Protein AF-A0A3A0CHB4-F1 (afdb_monomer_lite)

Structure (mmCIF, N/CA/C/O backbone):
data_AF-A0A3A0CHB4-F1
#
_entry.id   AF-A0A3A0CHB4-F1
#
loop_
_atom_site.group_PDB
_atom_site.id
_atom_site.type_symbol
_atom_site.label_atom_id
_atom_site.label_alt_id
_atom_site.label_comp_id
_atom_site.label_asym_id
_atom_site.label_entity_id
_atom_site.label_seq_id
_atom_site.pdbx_PDB_ins_code
_atom_site.Cartn_x
_atom_site.Cartn_y
_atom_site.Cartn_z
_atom_site.occupancy
_atom_site.B_iso_or_equiv
_atom_site.auth_seq_id
_atom_site.auth_comp_id
_atom_site.auth_asym_id
_atom_site.auth_atom_id
_atom_site.pdbx_PDB_model_num
ATOM 1 N N . MET A 1 1 ? -14.497 -3.180 13.429 1.00 47.00 1 MET A N 1
ATOM 2 C CA . MET A 1 1 ? -15.566 -2.873 12.447 1.00 47.00 1 MET A CA 1
ATOM 3 C C . MET A 1 1 ? -15.932 -4.173 11.747 1.00 47.00 1 MET A C 1
ATOM 5 O O . MET A 1 1 ? -15.038 -4.819 11.222 1.00 47.00 1 MET A O 1
ATOM 9 N N . ASN A 1 2 ? -17.194 -4.605 11.819 1.00 38.56 2 ASN A N 1
ATOM 10 C CA . ASN A 1 2 ? -17.609 -5.954 11.407 1.00 38.56 2 ASN A CA 1
ATOM 11 C C . ASN A 1 2 ? -17.903 -6.028 9.897 1.00 38.56 2 ASN A C 1
ATOM 13 O O . ASN A 1 2 ? -18.465 -5.092 9.322 1.00 38.56 2 ASN A O 1
ATOM 17 N N . ALA A 1 3 ? -17.552 -7.162 9.277 1.00 42.78 3 ALA A N 1
ATOM 18 C CA . ALA A 1 3 ? -17.600 -7.426 7.832 1.00 42.78 3 ALA A CA 1
ATOM 19 C C . ALA A 1 3 ? -18.993 -7.275 7.178 1.00 42.78 3 ALA A C 1
ATOM 21 O O . ALA A 1 3 ? -19.102 -7.157 5.958 1.00 42.78 3 ALA A O 1
ATOM 22 N N . GLU A 1 4 ? -20.068 -7.217 7.965 1.00 46.75 4 GLU A N 1
ATOM 23 C CA . GLU A 1 4 ? -21.430 -7.052 7.446 1.00 46.75 4 GLU A CA 1
ATOM 24 C C . GLU A 1 4 ? -21.731 -5.633 6.936 1.00 46.75 4 GLU A C 1
ATOM 26 O O . GLU A 1 4 ? -22.541 -5.468 6.023 1.00 46.75 4 GLU A O 1
ATOM 31 N N . SER A 1 5 ? -21.022 -4.608 7.422 1.00 48.19 5 SER A N 1
ATOM 32 C CA . SER A 1 5 ? -21.259 -3.215 7.002 1.00 48.19 5 SER A CA 1
ATOM 33 C C . SER A 1 5 ? -20.837 -2.941 5.545 1.00 48.19 5 SER A C 1
ATOM 35 O O . SER A 1 5 ? -21.371 -2.048 4.883 1.00 48.19 5 SER A O 1
ATOM 37 N N . PHE A 1 6 ? -19.935 -3.756 4.983 1.00 49.91 6 PHE A N 1
ATOM 38 C CA . PHE A 1 6 ? -19.422 -3.560 3.622 1.00 49.91 6 PHE A CA 1
ATOM 39 C C . PHE A 1 6 ? -20.393 -4.044 2.530 1.00 49.91 6 PHE A C 1
ATOM 41 O O . PHE A 1 6 ? -20.465 -3.457 1.448 1.00 49.91 6 PHE A O 1
ATOM 48 N N . ARG A 1 7 ? -21.213 -5.069 2.812 1.00 51.75 7 ARG A N 1
ATOM 49 C CA . ARG A 1 7 ? -22.185 -5.598 1.835 1.00 51.75 7 ARG A CA 1
ATOM 50 C C . ARG A 1 7 ? -23.388 -4.674 1.623 1.00 51.75 7 ARG A C 1
ATOM 52 O O . ARG A 1 7 ? -23.961 -4.679 0.534 1.00 51.75 7 ARG A O 1
ATOM 59 N N . ALA A 1 8 ? -23.733 -3.836 2.602 1.00 45.59 8 ALA A N 1
ATOM 60 C CA . ALA A 1 8 ? -24.877 -2.928 2.506 1.00 45.59 8 ALA A CA 1
ATOM 61 C C . ALA A 1 8 ? -24.662 -1.768 1.509 1.00 45.59 8 ALA A C 1
ATOM 63 O O . ALA A 1 8 ? -25.624 -1.300 0.902 1.00 45.59 8 ALA A O 1
ATOM 64 N N . ARG A 1 9 ? -23.417 -1.334 1.250 1.00 53.28 9 ARG A N 1
ATOM 65 C CA . ARG A 1 9 ? -23.146 -0.212 0.324 1.00 53.28 9 ARG A CA 1
ATOM 66 C C . ARG A 1 9 ? -23.097 -0.598 -1.159 1.00 53.28 9 ARG A C 1
ATOM 68 O O . ARG A 1 9 ? -23.379 0.256 -1.995 1.00 53.28 9 ARG A O 1
ATOM 75 N N . LYS A 1 10 ? -22.842 -1.866 -1.519 1.00 46.72 10 LYS A N 1
ATOM 76 C CA . LYS A 1 10 ? -22.804 -2.301 -2.938 1.00 46.72 10 LYS A CA 1
ATOM 77 C C . LYS A 1 10 ? -24.193 -2.312 -3.615 1.00 46.72 10 LYS A C 1
ATOM 79 O O . LYS A 1 10 ? -24.259 -2.269 -4.839 1.00 46.72 10 LYS A O 1
ATOM 84 N N . ARG A 1 11 ? -25.310 -2.312 -2.867 1.00 44.06 11 ARG A N 1
ATOM 85 C CA . ARG A 1 11 ? -26.671 -2.311 -3.456 1.00 44.06 11 ARG A CA 1
ATOM 86 C C . ARG A 1 11 ? -27.250 -0.923 -3.762 1.00 44.06 11 ARG A C 1
ATOM 88 O O . ARG A 1 11 ? -28.206 -0.846 -4.522 1.00 44.06 11 ARG A O 1
ATOM 95 N N . SER A 1 12 ? -26.656 0.166 -3.267 1.00 44.41 12 SER A N 1
ATOM 96 C CA . SER A 1 12 ? -27.208 1.521 -3.461 1.00 44.41 12 SER A CA 1
ATOM 97 C C . SER A 1 12 ? -26.700 2.252 -4.716 1.00 44.41 12 SER A C 1
ATOM 99 O O . SER A 1 12 ? -27.176 3.344 -5.008 1.00 44.41 12 SER A O 1
ATOM 101 N N . ALA A 1 13 ? -25.756 1.681 -5.474 1.00 44.28 13 ALA A N 1
ATOM 102 C CA . ALA A 1 13 ? -25.132 2.352 -6.625 1.00 44.28 13 ALA A CA 1
ATOM 103 C C . ALA A 1 13 ? -25.711 1.955 -8.001 1.00 44.28 13 ALA A C 1
ATOM 105 O O . ALA A 1 13 ? -25.236 2.442 -9.021 1.00 44.28 13 ALA A O 1
ATOM 106 N N . ARG A 1 14 ? -26.734 1.087 -8.064 1.00 45.91 14 ARG A N 1
ATOM 107 C CA . ARG A 1 14 ? -27.355 0.649 -9.337 1.00 45.91 14 ARG A CA 1
ATOM 108 C C . ARG A 1 14 ? -28.688 1.334 -9.680 1.00 45.91 14 ARG A C 1
ATOM 110 O O . ARG A 1 14 ? -29.326 0.930 -10.644 1.00 45.91 14 ARG A O 1
ATOM 117 N N . GLN A 1 15 ? -29.111 2.363 -8.937 1.00 47.12 15 GLN A N 1
ATOM 118 C CA . GLN A 1 15 ? -30.461 2.943 -9.079 1.00 47.12 15 GLN A CA 1
ATOM 119 C C . GLN A 1 15 ? -30.541 4.480 -9.147 1.00 47.12 15 GLN A C 1
ATOM 121 O O . GLN A 1 15 ? -31.586 5.058 -8.873 1.00 47.12 15 GLN A O 1
ATOM 126 N N . ALA A 1 16 ? -29.478 5.150 -9.591 1.00 42.81 16 ALA A N 1
ATOM 127 C CA . ALA A 1 16 ? -29.553 6.526 -10.085 1.00 42.81 16 ALA A CA 1
ATOM 128 C C . ALA A 1 16 ? -28.826 6.548 -11.438 1.00 42.81 16 ALA A C 1
ATOM 130 O O . ALA A 1 16 ? -27.641 6.253 -11.503 1.00 42.81 16 ALA A O 1
ATOM 131 N N . GLY A 1 17 ? -29.472 6.733 -12.583 1.00 39.16 17 GLY A N 1
ATOM 132 C CA . GLY A 1 17 ? -30.539 7.690 -12.837 1.00 39.16 17 GLY A CA 1
ATOM 133 C C . GLY A 1 17 ? -29.939 8.786 -13.709 1.00 39.16 17 GLY A C 1
ATOM 134 O O . GLY A 1 17 ? -29.306 9.700 -13.195 1.00 39.16 17 GLY A O 1
ATOM 135 N N . PHE A 1 18 ? -30.077 8.599 -15.024 1.00 49.84 18 PHE A N 1
ATOM 136 C CA . PHE A 1 18 ? -30.020 9.597 -16.095 1.00 49.84 18 PHE A CA 1
ATOM 137 C C . PHE A 1 18 ? -29.756 11.045 -15.638 1.00 49.84 18 PHE A C 1
ATOM 139 O O . PHE A 1 18 ? -30.673 11.720 -15.173 1.00 49.84 18 PHE A O 1
ATOM 146 N N . TYR A 1 19 ? -28.546 11.559 -15.881 1.00 41.22 19 TYR A N 1
ATOM 147 C CA . TYR A 1 19 ? -28.312 13.002 -15.934 1.00 41.22 19 TYR A CA 1
ATOM 148 C C . TYR A 1 19 ? -28.043 13.452 -17.369 1.00 41.22 19 TYR A C 1
ATOM 150 O O . TYR A 1 19 ? -27.153 12.979 -18.072 1.00 41.22 19 TYR A O 1
ATOM 158 N N . ARG A 1 20 ? -28.921 14.364 -17.774 1.00 41.28 20 ARG A N 1
ATOM 159 C CA . ARG A 1 20 ? -29.070 15.044 -19.053 1.00 41.28 20 ARG A CA 1
ATOM 160 C C . ARG A 1 20 ? -27.826 15.896 -19.330 1.00 41.28 20 ARG A C 1
ATOM 162 O O . ARG A 1 20 ? -27.482 16.758 -18.527 1.00 41.28 20 ARG A O 1
ATOM 169 N N . ALA A 1 21 ? -27.179 15.676 -20.472 1.00 40.34 21 ALA A N 1
ATOM 170 C CA . ALA A 1 21 ? -26.109 16.534 -20.965 1.00 40.34 21 ALA A CA 1
ATOM 171 C C . ALA A 1 21 ? -26.672 17.924 -21.310 1.00 40.34 21 ALA A C 1
ATOM 173 O O . ALA A 1 21 ? -27.478 18.058 -22.230 1.00 40.34 21 ALA A O 1
ATOM 174 N N . GLN A 1 22 ? -26.255 18.958 -20.576 1.00 46.03 22 GLN A N 1
ATOM 175 C CA . GLN A 1 22 ? -26.358 20.342 -21.032 1.00 46.03 22 GLN A CA 1
ATOM 176 C C . GLN A 1 22 ? -25.021 20.750 -21.645 1.00 46.03 22 GLN A C 1
ATOM 178 O O . GLN A 1 22 ? -23.988 20.798 -20.980 1.00 46.03 22 GLN A O 1
ATOM 183 N N . ILE A 1 23 ? -25.068 21.011 -22.947 1.00 41.19 23 ILE A N 1
ATOM 184 C CA . ILE A 1 23 ? -23.983 21.573 -23.740 1.00 41.19 23 ILE A CA 1
ATOM 185 C C . ILE A 1 23 ? -23.866 23.051 -23.355 1.00 41.19 23 ILE A C 1
ATOM 187 O O . ILE A 1 23 ? -24.741 23.848 -23.683 1.00 41.19 23 ILE A O 1
ATOM 191 N N . VAL A 1 24 ? -22.790 23.415 -22.656 1.00 49.97 24 VAL A N 1
ATOM 192 C CA . VAL A 1 24 ? -22.384 24.812 -22.465 1.00 49.97 24 VAL A CA 1
ATOM 193 C C . VAL A 1 24 ? -21.255 25.098 -23.449 1.00 49.97 24 VAL A C 1
ATOM 195 O O . VAL A 1 24 ? -20.111 24.694 -23.255 1.00 49.97 24 VAL A O 1
ATOM 198 N N . THR A 1 25 ? -21.590 25.788 -24.535 1.00 50.53 25 THR A N 1
ATOM 199 C CA . THR A 1 25 ? -20.627 26.380 -25.466 1.00 50.53 25 THR A CA 1
ATOM 200 C C . THR A 1 25 ? -20.012 27.625 -24.826 1.00 50.53 25 THR A C 1
ATOM 202 O O . THR A 1 25 ? -20.623 28.692 -24.820 1.00 50.53 25 THR A O 1
ATOM 205 N N . GLY A 1 26 ? -18.807 27.485 -24.268 1.00 43.59 26 GLY A N 1
ATOM 206 C CA . GLY A 1 26 ? -17.994 28.585 -23.746 1.00 43.59 26 GLY A CA 1
ATOM 207 C C . GLY A 1 26 ? -16.767 28.838 -24.624 1.00 43.59 26 GLY A C 1
ATOM 208 O O . GLY A 1 26 ? -15.913 27.973 -24.781 1.00 43.59 26 GLY A O 1
ATOM 209 N N . THR A 1 27 ? -16.701 30.031 -25.207 1.00 49.16 27 THR A N 1
ATOM 210 C CA . THR A 1 27 ? -15.653 30.556 -26.100 1.00 49.16 27 THR A CA 1
ATOM 211 C C . THR A 1 27 ? -14.236 30.600 -25.495 1.00 49.16 27 THR A C 1
ATOM 213 O O . THR A 1 27 ? -14.093 30.833 -24.294 1.00 49.16 27 THR A O 1
ATOM 216 N N . PRO A 1 28 ? -13.170 30.499 -26.319 1.00 46.06 28 PRO A N 1
ATOM 217 C CA . PRO A 1 28 ? -11.784 30.474 -25.854 1.00 46.06 28 PRO A CA 1
ATOM 218 C C . PRO A 1 28 ? -11.243 31.882 -25.557 1.00 46.06 28 PRO A C 1
ATOM 220 O O . PRO A 1 28 ? -11.181 32.739 -26.441 1.00 46.06 28 PRO A O 1
ATOM 223 N N . ARG A 1 29 ? -10.766 32.118 -24.328 1.00 46.84 29 ARG A N 1
ATOM 224 C CA . ARG A 1 29 ? -9.927 33.284 -24.007 1.00 46.84 29 ARG A CA 1
ATOM 225 C C . ARG A 1 29 ? -8.449 32.932 -24.162 1.00 46.84 29 ARG A C 1
ATOM 227 O O . ARG A 1 29 ? -7.902 32.118 -23.427 1.00 46.84 29 ARG A O 1
ATOM 234 N N . ARG A 1 30 ? -7.815 33.597 -25.131 1.00 48.34 30 ARG A N 1
ATOM 235 C CA . ARG A 1 30 ? -6.363 33.661 -25.333 1.00 48.34 30 ARG A CA 1
ATOM 236 C C . ARG A 1 30 ? -5.707 34.359 -24.136 1.00 48.34 30 ARG A C 1
ATOM 238 O O . ARG A 1 30 ? -5.993 35.526 -23.882 1.00 48.34 30 ARG A O 1
ATOM 245 N N . GLY A 1 31 ? -4.801 33.665 -23.455 1.00 41.66 31 GLY A N 1
ATOM 246 C CA . GLY A 1 31 ? -3.877 34.215 -22.462 1.00 41.66 31 GLY A CA 1
ATOM 247 C C . GLY A 1 31 ? -2.452 33.781 -22.806 1.00 41.66 31 GLY A C 1
ATOM 248 O O . GLY A 1 31 ? -2.209 32.609 -23.066 1.00 41.66 31 GLY A O 1
ATOM 249 N N . ARG A 1 32 ? -1.551 34.758 -22.907 1.00 39.62 32 ARG A N 1
ATOM 250 C CA . ARG A 1 32 ? -0.178 34.662 -23.426 1.00 39.62 32 ARG A CA 1
ATOM 251 C C . ARG A 1 32 ? 0.775 33.806 -22.565 1.00 39.62 32 ARG A C 1
ATOM 253 O O . ARG A 1 32 ? 0.537 33.650 -21.371 1.00 39.62 32 ARG A O 1
ATOM 260 N N . PRO A 1 33 ? 1.881 33.319 -23.164 1.00 41.12 33 PRO A N 1
ATOM 261 C CA . PRO A 1 33 ? 2.852 32.434 -22.526 1.00 41.12 33 PRO A CA 1
ATOM 262 C C . PRO A 1 33 ? 3.753 33.185 -21.535 1.00 41.12 33 PRO A C 1
ATOM 264 O O . PRO A 1 33 ? 4.395 34.176 -21.885 1.00 41.12 33 PRO A O 1
ATOM 267 N N . GLY A 1 34 ? 3.824 32.684 -20.301 1.00 39.09 34 GLY A N 1
ATOM 268 C CA . GLY A 1 34 ? 4.849 33.055 -19.327 1.00 39.09 34 GLY A CA 1
ATOM 269 C C . GLY A 1 34 ? 6.125 32.259 -19.593 1.00 39.09 34 GLY A C 1
ATOM 270 O O . GLY A 1 34 ? 6.111 31.032 -19.555 1.00 39.09 34 GLY A O 1
ATOM 271 N N . GLY A 1 35 ? 7.210 32.962 -19.914 1.00 35.19 35 GLY A N 1
ATOM 272 C CA . GLY A 1 35 ? 8.493 32.379 -20.286 1.00 35.19 35 GLY A CA 1
ATOM 273 C C . GLY A 1 35 ? 9.192 31.636 -19.146 1.00 35.19 35 GLY A C 1
ATOM 274 O O . GLY A 1 35 ? 9.411 32.185 -18.066 1.00 35.19 35 GLY A O 1
ATOM 275 N N . CYS A 1 36 ? 9.628 30.410 -19.433 1.00 33.72 36 CYS A N 1
ATOM 276 C CA . CYS A 1 36 ? 10.676 29.740 -18.676 1.00 33.72 36 CYS A CA 1
ATOM 277 C C . CYS A 1 36 ? 12.020 30.394 -19.010 1.00 33.72 36 CYS A C 1
ATOM 279 O O . CYS A 1 36 ? 12.530 30.277 -20.124 1.00 33.72 36 CYS A O 1
ATOM 281 N N . LYS A 1 37 ? 12.586 31.098 -18.028 1.00 38.53 37 LYS A N 1
ATOM 282 C CA . LYS A 1 37 ? 13.976 31.547 -18.045 1.00 38.53 37 LYS A CA 1
ATOM 283 C C . LYS A 1 37 ? 14.910 30.342 -17.918 1.00 38.53 37 LYS A C 1
ATOM 285 O O . LYS A 1 37 ? 14.757 29.523 -17.015 1.00 38.53 37 LYS A O 1
ATOM 290 N N . SER A 1 38 ? 15.889 30.289 -18.812 1.00 40.06 38 SER A N 1
ATOM 291 C CA . SER A 1 38 ? 17.053 29.406 -18.782 1.00 40.06 38 SER A CA 1
ATOM 292 C C . SER A 1 38 ? 17.892 29.600 -17.512 1.00 40.06 38 SER A C 1
ATOM 294 O O . SER A 1 38 ? 18.121 30.747 -17.120 1.00 40.06 38 SER A O 1
ATOM 296 N N . PRO A 1 39 ? 18.472 28.535 -16.935 1.00 46.88 39 PRO A N 1
ATOM 297 C CA . PRO A 1 39 ? 19.648 28.657 -16.091 1.00 46.88 39 PRO A CA 1
ATOM 298 C C . PRO A 1 39 ? 20.917 28.614 -16.948 1.00 46.88 39 PRO A C 1
ATOM 300 O O . PRO A 1 39 ? 21.175 27.682 -17.709 1.00 46.88 39 PRO A O 1
ATOM 303 N N . SER A 1 40 ? 21.715 29.662 -16.804 1.00 44.25 40 SER A N 1
ATOM 304 C CA . SER A 1 40 ? 23.072 29.796 -17.308 1.00 44.25 40 SER A CA 1
ATOM 305 C C . SER A 1 40 ? 24.025 28.784 -16.664 1.00 44.25 40 SER A C 1
ATOM 307 O O . SER A 1 40 ? 24.189 28.763 -15.448 1.00 44.25 40 SER A O 1
ATOM 309 N N . ARG A 1 41 ? 24.695 28.008 -17.521 1.00 38.22 41 ARG A N 1
ATOM 310 C CA . ARG A 1 41 ? 26.157 27.834 -17.582 1.00 38.22 41 ARG A CA 1
ATOM 311 C C . ARG A 1 41 ? 26.901 27.949 -16.238 1.00 38.22 41 ARG A C 1
ATOM 313 O O . ARG A 1 41 ? 27.239 29.048 -15.810 1.00 38.22 41 ARG A O 1
ATOM 320 N N . TRP A 1 42 ? 27.271 26.805 -15.667 1.00 42.78 42 TRP A N 1
ATOM 321 C CA . TRP A 1 42 ? 28.393 26.704 -14.732 1.00 42.78 42 TRP A CA 1
ATOM 322 C C . TRP A 1 42 ? 29.447 25.762 -15.313 1.00 42.78 42 TRP A C 1
ATOM 324 O O . TRP A 1 42 ? 29.198 24.588 -15.572 1.00 42.78 42 TRP A O 1
ATOM 334 N N . SER A 1 43 ? 30.615 26.336 -15.571 1.00 47.84 43 SER A N 1
ATOM 335 C CA . SER A 1 43 ? 31.841 25.690 -16.024 1.00 47.84 43 SER A CA 1
ATOM 336 C C . SER A 1 43 ? 32.905 25.905 -14.952 1.00 47.84 43 SER A C 1
ATOM 338 O O . SER A 1 43 ? 33.165 27.050 -14.592 1.00 47.84 43 SER A O 1
ATOM 340 N N . GLY A 1 44 ? 33.534 24.828 -14.489 1.00 40.84 44 GLY A N 1
ATOM 341 C CA . GLY A 1 44 ? 34.709 24.853 -13.610 1.00 40.84 44 GLY A CA 1
ATOM 342 C C . GLY A 1 44 ? 34.957 23.447 -13.063 1.00 40.84 44 GLY A C 1
ATOM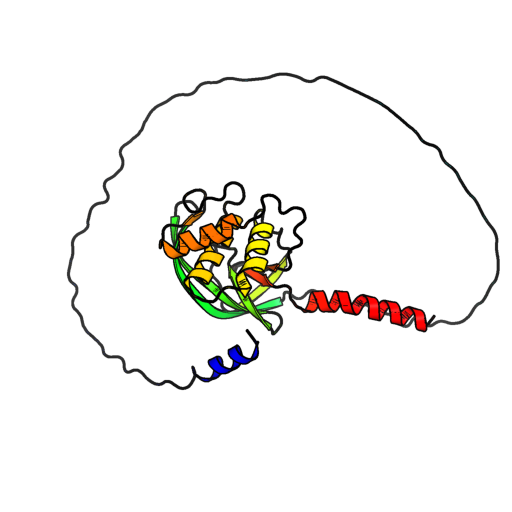 343 O O . GLY A 1 44 ? 34.226 22.995 -12.194 1.00 40.84 44 GLY A O 1
ATOM 344 N N . GLN A 1 45 ? 35.733 22.602 -13.749 1.00 43.50 45 GLN A N 1
ATOM 345 C CA . GLN A 1 45 ? 37.188 22.433 -13.576 1.00 43.50 45 GLN A CA 1
ATOM 346 C C . GLN A 1 45 ? 37.615 22.207 -12.119 1.00 43.50 45 GLN A C 1
ATOM 348 O O . GLN A 1 45 ? 37.558 23.118 -11.302 1.00 43.50 45 GLN A O 1
ATOM 353 N N . GLY A 1 46 ? 38.126 21.002 -11.836 1.00 37.41 46 GLY A N 1
ATOM 354 C CA . GLY A 1 46 ? 38.845 20.712 -10.596 1.00 37.41 46 GLY A CA 1
ATOM 355 C C . GLY A 1 46 ? 38.919 19.229 -10.231 1.00 37.41 46 GLY A C 1
ATOM 356 O O . GLY A 1 46 ? 38.281 18.797 -9.282 1.00 37.41 46 GLY A O 1
ATOM 357 N N . SER A 1 47 ? 39.720 18.448 -10.959 1.00 45.22 47 SER A N 1
ATOM 358 C CA . SER A 1 47 ? 40.349 17.223 -10.430 1.00 45.22 47 SER A CA 1
ATOM 359 C C . SER A 1 47 ? 41.783 17.607 -10.025 1.00 45.22 47 SER A C 1
ATOM 361 O O . SER A 1 47 ? 42.364 18.422 -10.749 1.00 45.22 47 SER A O 1
ATOM 363 N N . PRO A 1 48 ? 42.387 17.082 -8.933 1.00 56.03 48 PRO A N 1
ATOM 364 C CA . PRO A 1 48 ? 42.972 15.737 -9.009 1.00 56.03 48 PRO A CA 1
ATOM 365 C C . PRO A 1 48 ? 43.072 14.924 -7.690 1.00 56.03 48 PRO A C 1
ATOM 367 O O . PRO A 1 48 ? 43.106 15.454 -6.586 1.00 56.03 48 PRO A O 1
ATOM 370 N N . ARG A 1 49 ? 43.228 13.602 -7.882 1.00 49.72 49 ARG A N 1
ATOM 371 C CA . ARG A 1 49 ? 43.994 12.592 -7.107 1.00 49.72 49 ARG A CA 1
ATOM 372 C C . ARG A 1 49 ? 44.142 12.755 -5.583 1.00 49.72 49 ARG A C 1
ATOM 374 O O . ARG A 1 49 ? 44.848 13.642 -5.121 1.00 49.72 49 ARG A O 1
ATOM 381 N N . LYS A 1 50 ? 43.837 11.663 -4.866 1.00 47.91 50 LYS A N 1
ATOM 382 C CA . LYS A 1 50 ? 44.826 10.985 -4.001 1.00 47.91 50 LYS A CA 1
ATOM 383 C C . LYS A 1 50 ? 44.516 9.491 -3.873 1.00 47.91 50 LYS A C 1
ATOM 385 O O . LYS A 1 50 ? 43.497 9.070 -3.347 1.00 47.91 50 LYS A O 1
ATOM 390 N N . THR A 1 51 ? 45.441 8.707 -4.408 1.00 54.62 51 THR A N 1
ATOM 391 C CA . THR A 1 51 ? 45.628 7.273 -4.207 1.00 54.62 51 THR A CA 1
ATOM 392 C C . THR A 1 51 ? 45.931 6.977 -2.740 1.00 54.62 51 THR A C 1
ATOM 394 O O . THR A 1 51 ? 46.913 7.511 -2.225 1.00 54.62 51 THR A O 1
ATOM 397 N N . HIS A 1 52 ? 45.190 6.066 -2.106 1.00 51.59 52 HIS A N 1
ATOM 398 C CA . HIS A 1 52 ? 45.678 5.377 -0.912 1.00 51.59 52 HIS A CA 1
ATOM 399 C C . HIS A 1 52 ? 45.683 3.868 -1.152 1.00 51.59 52 HIS A C 1
ATOM 401 O O . HIS A 1 52 ? 44.664 3.187 -1.145 1.00 51.59 52 HIS A O 1
ATOM 407 N N . ARG A 1 53 ? 46.889 3.374 -1.425 1.00 54.81 53 ARG A N 1
ATOM 408 C CA . ARG A 1 53 ? 47.273 1.968 -1.452 1.00 54.81 53 ARG A CA 1
ATOM 409 C C . ARG A 1 53 ? 47.841 1.665 -0.067 1.00 54.81 53 ARG A C 1
ATOM 411 O O . ARG A 1 53 ? 48.745 2.381 0.355 1.00 54.81 53 ARG A O 1
ATOM 418 N N . GLN A 1 54 ? 47.364 0.629 0.613 1.00 52.16 54 GLN A N 1
ATOM 419 C CA . GLN A 1 54 ? 48.147 -0.059 1.642 1.00 52.16 54 GLN A CA 1
ATOM 420 C C . GLN A 1 54 ? 47.790 -1.552 1.718 1.00 52.16 54 GLN A C 1
ATOM 422 O O . GLN A 1 54 ? 46.722 -1.944 1.246 1.00 52.16 54 GLN A O 1
ATOM 427 N N . PRO A 1 55 ? 48.730 -2.394 2.194 1.00 56.94 55 PRO A N 1
ATOM 428 C CA . PRO A 1 55 ? 48.791 -3.809 1.859 1.00 56.94 55 PRO A CA 1
ATOM 429 C C . PRO A 1 55 ? 48.416 -4.760 3.009 1.00 56.94 55 PRO A C 1
ATOM 431 O O . PRO A 1 55 ? 48.362 -4.393 4.177 1.00 56.94 55 PRO A O 1
ATOM 434 N N . ARG A 1 56 ? 48.227 -6.021 2.598 1.00 58.38 56 ARG A N 1
ATOM 435 C CA . ARG A 1 56 ? 48.171 -7.287 3.356 1.00 58.38 56 ARG A CA 1
ATOM 436 C C . ARG A 1 56 ? 49.003 -7.320 4.650 1.00 58.38 56 ARG 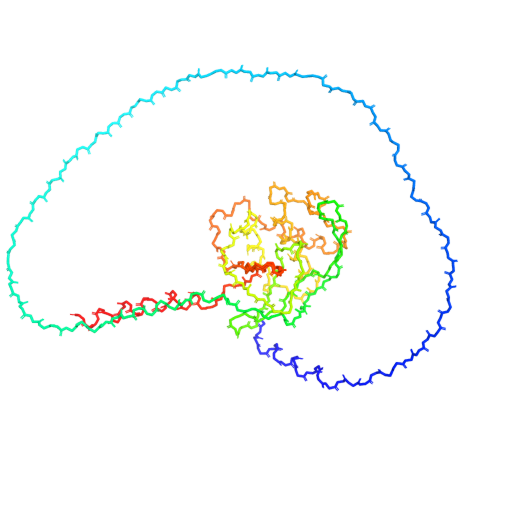A C 1
ATOM 438 O O . ARG A 1 56 ? 50.186 -6.994 4.581 1.00 58.38 56 ARG A O 1
ATOM 445 N N . ARG A 1 57 ? 48.480 -7.966 5.707 1.00 45.47 57 ARG A N 1
ATOM 446 C CA . ARG A 1 57 ? 49.144 -9.074 6.446 1.00 45.47 57 ARG A CA 1
ATOM 447 C C . ARG A 1 57 ? 48.332 -9.585 7.649 1.00 45.47 57 ARG A C 1
ATOM 449 O O . ARG A 1 57 ? 47.707 -8.793 8.337 1.00 45.47 57 ARG A O 1
ATOM 456 N N . GLY A 1 58 ? 48.498 -10.887 7.912 1.00 40.22 58 GLY A N 1
ATOM 457 C CA . GLY A 1 58 ? 48.282 -11.561 9.202 1.00 40.22 58 GLY A CA 1
ATOM 458 C C . GLY A 1 58 ? 46.861 -12.087 9.432 1.00 40.22 58 GLY A C 1
ATOM 459 O O . GLY A 1 58 ? 45.905 -11.471 8.993 1.00 40.22 58 GLY A O 1
ATOM 460 N N . GLU A 1 59 ? 46.604 -13.193 10.124 1.00 44.88 59 GLU A N 1
ATOM 461 C CA . GLU A 1 59 ? 47.419 -14.293 10.650 1.00 44.88 59 GLU A CA 1
ATOM 462 C C . GLU A 1 59 ? 46.455 -15.279 11.353 1.00 44.88 59 GLU A C 1
ATOM 464 O O . GLU A 1 59 ? 45.320 -14.914 11.656 1.00 44.88 59 GLU A O 1
ATOM 469 N N . SER A 1 60 ? 46.943 -16.483 11.684 1.00 55.81 60 SER A N 1
ATOM 470 C CA . SER A 1 60 ? 46.312 -17.563 12.485 1.00 55.81 60 SER A CA 1
ATOM 471 C C . SER A 1 60 ? 45.216 -18.373 11.759 1.00 55.81 60 SER A C 1
ATOM 473 O O . SER A 1 60 ? 44.156 -17.864 11.433 1.00 55.81 60 SER A O 1
ATOM 475 N N . ASN A 1 61 ? 45.399 -19.638 11.355 1.00 50.53 61 ASN A N 1
ATOM 476 C CA . ASN A 1 61 ? 46.052 -20.797 11.982 1.00 50.53 61 ASN A CA 1
ATOM 477 C C . ASN A 1 61 ? 45.585 -21.052 13.422 1.00 50.53 61 ASN A C 1
ATOM 479 O O . ASN A 1 61 ? 46.092 -20.439 14.356 1.00 50.53 61 ASN A O 1
ATOM 483 N N . GLY A 1 62 ? 44.697 -22.036 13.607 1.00 43.03 62 GLY A N 1
ATOM 484 C CA . GLY A 1 62 ? 44.535 -22.668 14.914 1.00 43.03 62 GLY A CA 1
ATOM 485 C C . GLY A 1 62 ? 43.231 -23.422 15.170 1.00 43.03 62 GLY A C 1
ATOM 486 O O . GLY A 1 62 ? 42.231 -22.813 15.518 1.00 43.03 62 GLY A O 1
ATOM 487 N N . ARG A 1 63 ? 43.367 -24.755 15.221 1.00 48.91 63 ARG A N 1
ATOM 488 C CA . ARG A 1 63 ? 42.859 -25.670 16.268 1.00 48.91 63 ARG A CA 1
ATOM 489 C C . ARG A 1 63 ? 41.579 -26.501 16.059 1.00 48.91 63 ARG A C 1
ATOM 491 O O . ARG A 1 63 ? 40.469 -25.995 16.114 1.00 48.91 63 ARG A O 1
ATOM 498 N N . LYS A 1 64 ? 41.861 -27.815 16.167 1.00 46.62 64 LYS A N 1
ATOM 499 C CA . LYS A 1 64 ? 41.152 -28.896 16.891 1.00 46.62 64 LYS A CA 1
ATOM 500 C C . LYS A 1 64 ? 39.943 -29.461 16.147 1.00 46.62 64 LYS A C 1
ATOM 502 O O . LYS A 1 64 ? 38.892 -28.850 16.108 1.00 46.62 64 LYS A O 1
ATOM 507 N N . GLU A 1 65 ? 40.061 -30.581 15.429 1.00 53.41 65 GLU A N 1
ATOM 508 C CA . GLU A 1 65 ? 40.388 -31.936 15.922 1.00 53.41 65 GLU A CA 1
ATOM 509 C C . GLU A 1 65 ? 39.647 -32.289 17.221 1.00 53.41 65 GLU A C 1
ATOM 511 O O . GLU A 1 65 ? 40.162 -32.072 18.314 1.00 53.41 65 GLU A O 1
ATOM 516 N N . GLU A 1 66 ? 38.464 -32.904 17.095 1.00 59.97 66 GLU A N 1
ATOM 517 C CA . GLU A 1 66 ? 37.914 -33.757 18.151 1.00 59.97 66 GLU A CA 1
ATOM 518 C C . GLU A 1 66 ? 37.144 -34.963 17.578 1.00 59.97 66 GLU A C 1
ATOM 520 O O . GLU A 1 66 ? 35.988 -34.913 17.176 1.00 59.97 66 GLU A O 1
ATOM 525 N N . ARG A 1 67 ? 37.914 -36.047 17.458 1.00 55.69 67 ARG A N 1
ATOM 526 C CA . ARG A 1 67 ? 37.641 -37.436 17.860 1.00 55.69 67 ARG A CA 1
ATOM 527 C C . ARG A 1 67 ? 36.237 -38.046 17.671 1.00 55.69 67 ARG A C 1
ATOM 529 O O . ARG A 1 67 ? 35.286 -37.820 18.404 1.00 55.69 67 ARG A O 1
ATOM 536 N N . LYS A 1 68 ? 36.268 -39.033 16.770 1.00 55.66 68 LYS A N 1
ATOM 537 C CA . LYS A 1 68 ? 35.491 -40.279 16.659 1.00 55.66 68 LYS A CA 1
ATOM 538 C C . LYS A 1 68 ? 35.059 -40.925 17.994 1.00 55.66 68 LYS A C 1
ATOM 540 O O . LYS A 1 68 ? 35.905 -41.196 18.840 1.00 55.66 68 LYS A O 1
ATOM 545 N N . ALA A 1 69 ? 33.809 -41.392 18.038 1.00 55.62 69 ALA A N 1
ATOM 546 C CA . ALA A 1 69 ? 33.376 -42.644 18.685 1.00 55.62 69 ALA A CA 1
ATOM 547 C C . ALA A 1 69 ? 32.025 -43.062 18.058 1.00 55.62 69 ALA A C 1
ATOM 549 O O . ALA A 1 69 ? 30.987 -42.496 18.365 1.00 55.62 69 ALA A O 1
ATOM 550 N N . SER A 1 70 ? 31.983 -43.852 16.981 1.00 62.25 70 SER A N 1
ATOM 551 C CA . SER A 1 70 ? 32.019 -45.325 16.971 1.00 62.25 70 SER A CA 1
ATOM 552 C C . SER A 1 70 ? 31.227 -45.985 18.104 1.00 62.25 70 SER A C 1
ATOM 554 O O . SER A 1 70 ? 31.788 -46.333 19.140 1.00 62.25 70 SER A O 1
ATOM 556 N N . ARG A 1 71 ? 29.942 -46.267 17.857 1.00 58.12 71 ARG A N 1
ATOM 557 C CA . ARG A 1 71 ? 29.216 -47.332 18.558 1.00 58.12 71 ARG A CA 1
ATOM 558 C C . ARG A 1 71 ? 28.460 -48.186 17.539 1.00 58.12 71 ARG A C 1
ATOM 560 O O . ARG A 1 71 ? 27.394 -47.820 17.058 1.00 58.12 71 ARG A O 1
ATOM 567 N N . LYS A 1 72 ? 29.084 -49.312 17.181 1.00 50.06 72 LYS A N 1
ATOM 568 C CA . LYS A 1 72 ? 28.450 -50.456 16.518 1.00 50.06 72 LYS A CA 1
ATOM 569 C C . LYS A 1 72 ? 27.575 -51.175 17.545 1.00 50.06 72 LYS A C 1
ATOM 571 O O . LYS A 1 72 ? 28.059 -51.509 18.622 1.00 50.06 72 LYS A O 1
ATOM 576 N N . GLY A 1 73 ? 26.327 -51.435 17.179 1.00 46.72 73 GLY A N 1
ATOM 577 C CA . GLY A 1 73 ? 25.434 -52.378 17.842 1.00 46.72 73 GLY A CA 1
ATOM 578 C C . GLY A 1 73 ? 24.631 -53.091 16.764 1.00 46.72 73 GLY A C 1
ATOM 579 O O . GLY A 1 73 ? 23.724 -52.509 16.178 1.00 46.72 73 GLY A O 1
ATOM 580 N N . THR A 1 74 ? 25.056 -54.304 16.434 1.00 59.47 74 THR A N 1
ATOM 581 C CA . THR A 1 74 ? 24.447 -55.217 15.465 1.00 59.47 74 THR A CA 1
ATOM 582 C C . THR A 1 74 ? 23.515 -56.220 16.152 1.00 59.47 74 THR A C 1
ATOM 584 O O . THR A 1 74 ? 23.640 -56.463 17.348 1.00 59.47 74 THR A O 1
ATOM 587 N N . HIS A 1 75 ? 22.690 -56.859 15.309 1.00 41.69 75 HIS A N 1
ATOM 588 C CA . HIS A 1 75 ? 21.914 -58.103 15.473 1.00 41.69 75 HIS A CA 1
ATOM 589 C C . HIS A 1 75 ? 20.445 -57.964 15.916 1.00 41.69 75 HIS A C 1
ATOM 591 O O . HIS A 1 75 ? 20.157 -57.509 17.013 1.00 41.69 75 HIS A O 1
ATOM 597 N N . MET A 1 76 ? 19.488 -58.157 14.980 1.00 48.72 76 MET A N 1
ATOM 598 C CA . MET A 1 76 ? 18.887 -59.436 14.482 1.00 48.72 76 MET A CA 1
ATOM 599 C C . MET A 1 76 ? 17.859 -59.979 15.488 1.00 48.72 76 MET A C 1
ATOM 601 O O . MET A 1 76 ? 18.160 -60.033 16.665 1.00 48.72 76 MET A O 1
ATOM 605 N N . HIS A 1 77 ? 16.646 -60.437 15.176 1.00 45.78 77 HIS A N 1
ATOM 606 C CA . HIS A 1 77 ? 15.919 -60.853 13.972 1.00 45.78 77 HIS A CA 1
ATOM 607 C C . HIS A 1 77 ? 14.422 -60.862 14.356 1.00 45.78 77 HIS A C 1
ATOM 609 O O . HIS A 1 77 ? 14.121 -61.269 15.476 1.00 45.78 77 HIS A O 1
ATOM 615 N N . ARG A 1 78 ? 13.485 -60.613 13.428 1.00 47.59 78 ARG A N 1
ATOM 616 C CA . ARG A 1 78 ? 12.400 -61.582 13.141 1.00 47.59 78 ARG A CA 1
ATOM 617 C C . ARG A 1 78 ? 11.516 -61.154 11.973 1.00 47.59 78 ARG A C 1
ATOM 619 O O . ARG A 1 78 ? 11.023 -60.037 11.895 1.00 47.59 78 ARG A O 1
ATOM 626 N N . ASN A 1 79 ? 11.341 -62.120 11.084 1.00 53.34 79 ASN A N 1
ATOM 627 C CA . ASN A 1 79 ? 10.505 -62.105 9.900 1.00 53.34 79 ASN A CA 1
ATOM 628 C C . ASN A 1 79 ? 9.025 -61.932 10.255 1.00 53.34 79 ASN A C 1
ATOM 630 O O . ASN A 1 79 ? 8.508 -62.724 11.038 1.00 53.34 79 ASN A O 1
ATOM 634 N N . THR A 1 80 ? 8.330 -61.031 9.558 1.00 53.53 80 THR A N 1
ATOM 635 C CA . THR A 1 80 ? 6.898 -61.215 9.285 1.00 53.53 80 THR A CA 1
ATOM 636 C C . THR A 1 80 ? 6.581 -60.687 7.890 1.00 53.53 80 THR A C 1
ATOM 638 O O . THR A 1 80 ? 6.678 -59.495 7.619 1.00 53.53 80 THR A O 1
ATOM 641 N N . ARG A 1 81 ? 6.262 -61.611 6.980 1.00 57.22 81 ARG A N 1
ATOM 642 C CA . ARG A 1 81 ? 5.678 -61.338 5.664 1.00 57.22 81 ARG A CA 1
ATOM 643 C C . ARG A 1 81 ? 4.184 -61.080 5.867 1.00 57.22 81 ARG A C 1
ATOM 645 O O . ARG A 1 81 ? 3.536 -62.044 6.239 1.00 57.22 81 ARG A O 1
ATOM 652 N N . VAL A 1 82 ? 3.631 -59.896 5.579 1.00 50.41 82 VAL A N 1
ATOM 653 C CA . VAL A 1 82 ? 2.200 -59.749 5.222 1.00 50.41 82 VAL A CA 1
ATOM 654 C C . VAL A 1 82 ? 1.968 -58.504 4.348 1.00 50.41 82 VAL A C 1
ATOM 656 O O . VAL A 1 82 ? 2.191 -57.379 4.771 1.00 50.41 82 VAL A O 1
ATOM 659 N N . ALA A 1 83 ? 1.500 -58.801 3.134 1.00 45.31 83 ALA A N 1
ATOM 660 C CA . ALA A 1 83 ? 0.582 -58.091 2.238 1.00 45.31 83 ALA A CA 1
ATOM 661 C C . ALA A 1 83 ? 0.800 -56.618 1.827 1.00 45.31 83 ALA A C 1
ATOM 663 O O . ALA A 1 83 ? 0.626 -55.671 2.587 1.00 45.31 83 ALA A O 1
ATOM 664 N N . LEU A 1 84 ? 1.013 -56.483 0.511 1.00 50.41 84 LEU A N 1
ATOM 665 C CA . LEU A 1 84 ? 0.580 -55.397 -0.368 1.00 50.41 84 LEU A CA 1
ATOM 666 C C . LEU A 1 84 ? -0.644 -54.603 0.143 1.00 50.41 84 LEU A C 1
ATOM 668 O O . LEU A 1 84 ? -1.763 -55.107 0.139 1.00 50.41 84 LEU A O 1
ATOM 672 N N . MET A 1 85 ? -0.447 -53.309 0.381 1.00 50.56 85 MET A N 1
ATOM 673 C CA . MET A 1 85 ? -1.395 -52.261 -0.012 1.00 50.56 85 MET A CA 1
ATOM 674 C C . MET A 1 85 ? -0.587 -51.034 -0.440 1.00 50.56 85 MET A C 1
ATOM 676 O O . MET A 1 85 ? -0.443 -50.050 0.279 1.00 50.56 85 MET A O 1
ATOM 680 N N . ALA A 1 86 ? -0.025 -51.112 -1.646 1.00 52.31 86 ALA A N 1
ATOM 681 C CA . ALA A 1 86 ? 0.430 -49.942 -2.383 1.00 52.31 86 ALA A CA 1
ATOM 682 C C . ALA A 1 86 ? -0.803 -49.205 -2.940 1.00 52.31 86 ALA A C 1
ATOM 684 O O . ALA A 1 86 ? -1.035 -49.194 -4.145 1.00 52.31 86 ALA A O 1
ATOM 685 N N . LEU A 1 87 ? -1.639 -48.632 -2.064 1.00 51.34 87 LEU A N 1
ATOM 686 C CA . LEU A 1 87 ? -2.611 -47.632 -2.497 1.00 51.34 87 LEU A CA 1
ATOM 687 C C . LEU A 1 87 ? -1.837 -46.326 -2.662 1.00 51.34 87 LEU A C 1
ATOM 689 O O . LEU A 1 87 ? -1.463 -45.673 -1.686 1.00 51.34 87 LEU A O 1
ATOM 693 N N . GLY A 1 88 ? -1.514 -46.018 -3.916 1.00 51.69 88 GLY A N 1
ATOM 694 C CA . GLY A 1 88 ? -0.761 -44.840 -4.299 1.00 51.69 88 GLY A CA 1
ATOM 695 C C . GLY A 1 88 ? -1.399 -43.575 -3.741 1.00 51.69 88 GLY A C 1
ATOM 696 O O . GLY A 1 88 ? -2.436 -43.127 -4.224 1.00 51.69 88 GLY A O 1
ATOM 697 N N . LEU A 1 89 ? -0.725 -42.948 -2.773 1.00 55.56 89 LEU A N 1
ATOM 698 C CA . LEU A 1 89 ? -0.812 -41.503 -2.619 1.00 55.56 89 LEU A CA 1
ATOM 699 C C . LEU A 1 89 ? -0.148 -40.902 -3.861 1.00 55.56 89 LEU A C 1
ATOM 701 O O . LEU A 1 89 ? 1.022 -40.523 -3.844 1.00 55.56 89 LEU A O 1
ATOM 705 N N . ALA A 1 90 ? -0.904 -40.832 -4.955 1.00 57.00 90 ALA A N 1
ATOM 706 C CA . ALA A 1 90 ? -0.687 -39.811 -5.956 1.00 57.00 90 ALA A CA 1
ATOM 707 C C . ALA A 1 90 ? -0.927 -38.485 -5.231 1.00 57.00 90 ALA A C 1
ATOM 709 O O . ALA A 1 90 ? -2.053 -38.005 -5.131 1.00 57.00 90 ALA A O 1
ATOM 710 N N . ALA A 1 91 ? 0.129 -37.951 -4.613 1.00 59.09 91 ALA A N 1
ATOM 711 C CA . ALA A 1 91 ? 0.163 -36.570 -4.186 1.00 59.09 91 ALA A CA 1
ATOM 712 C C . ALA A 1 91 ? -0.052 -35.763 -5.462 1.00 59.09 91 ALA A C 1
ATOM 714 O O . ALA A 1 91 ? 0.853 -35.631 -6.284 1.00 59.09 91 ALA A O 1
ATOM 715 N N . ILE A 1 92 ? -1.296 -35.342 -5.678 1.00 55.06 92 ILE A N 1
ATOM 716 C CA . ILE A 1 92 ? -1.677 -34.494 -6.793 1.00 55.06 92 ILE A CA 1
ATOM 717 C C . ILE A 1 92 ? -0.935 -33.189 -6.528 1.00 55.06 92 ILE A C 1
ATOM 719 O O . ILE A 1 92 ? -1.375 -32.364 -5.730 1.00 55.06 92 ILE A O 1
ATOM 723 N N . ALA A 1 93 ? 0.256 -33.054 -7.109 1.00 55.25 93 ALA A N 1
ATOM 724 C CA . ALA A 1 93 ? 0.962 -31.794 -7.182 1.00 55.25 93 ALA A CA 1
ATOM 725 C C . ALA A 1 93 ? 0.098 -30.905 -8.073 1.00 55.25 93 ALA A C 1
ATOM 727 O O . ALA A 1 93 ? 0.226 -30.916 -9.296 1.00 55.25 93 ALA A O 1
ATOM 728 N N . ALA A 1 94 ? -0.877 -30.231 -7.462 1.00 57.94 94 ALA A N 1
ATOM 729 C CA . ALA A 1 94 ? -1.658 -29.232 -8.155 1.00 57.94 94 ALA A CA 1
ATOM 730 C C . ALA A 1 94 ? -0.654 -28.201 -8.690 1.00 57.94 94 ALA A C 1
ATOM 732 O O . ALA A 1 94 ? 0.182 -27.725 -7.912 1.00 57.94 94 ALA A O 1
ATOM 733 N N . PRO A 1 95 ? -0.665 -27.899 -10.000 1.00 54.41 95 PRO A N 1
ATOM 734 C CA . PRO A 1 95 ? 0.175 -26.836 -10.519 1.00 54.41 95 PRO A CA 1
ATOM 735 C C . PRO A 1 95 ? -0.141 -25.570 -9.724 1.00 54.41 95 PRO A C 1
ATOM 737 O O . PRO A 1 95 ? -1.310 -25.265 -9.480 1.00 54.41 95 PRO A O 1
ATOM 740 N N . ALA A 1 96 ? 0.899 -24.859 -9.290 1.00 57.22 96 ALA A N 1
ATOM 741 C CA . ALA A 1 96 ? 0.752 -23.527 -8.725 1.00 57.22 96 ALA A CA 1
ATOM 742 C C . ALA A 1 96 ? 0.254 -22.612 -9.851 1.00 57.22 96 ALA A C 1
ATOM 744 O O . ALA A 1 96 ? 1.041 -22.056 -10.613 1.00 57.22 96 ALA A O 1
ATOM 745 N N . LEU A 1 97 ? -1.063 -22.562 -10.038 1.00 63.03 97 LEU A N 1
ATOM 746 C CA . LEU A 1 97 ? -1.687 -21.628 -10.959 1.00 63.03 97 LEU A CA 1
ATOM 747 C C . LEU A 1 97 ? -1.456 -20.226 -10.401 1.00 63.03 97 LEU A C 1
ATOM 749 O O . LEU A 1 97 ? -1.637 -20.015 -9.207 1.00 63.03 97 LEU A O 1
ATOM 753 N N . ALA A 1 98 ? -1.031 -19.292 -11.251 1.00 66.75 98 ALA A N 1
ATOM 754 C CA . ALA A 1 98 ? -0.972 -17.888 -10.874 1.00 66.75 98 ALA A CA 1
ATOM 755 C C . ALA A 1 98 ? -2.386 -17.428 -10.502 1.00 66.75 98 ALA A C 1
ATOM 757 O O . ALA A 1 98 ? -3.351 -17.721 -11.216 1.00 66.75 98 ALA A O 1
ATOM 758 N N . ASN A 1 99 ? -2.510 -16.745 -9.370 1.00 80.88 99 ASN A N 1
ATOM 759 C CA . ASN A 1 99 ? -3.817 -16.436 -8.817 1.00 80.88 99 ASN A CA 1
ATOM 760 C C . ASN A 1 99 ? -4.339 -15.161 -9.497 1.00 80.88 99 ASN A C 1
ATOM 762 O O . ASN A 1 99 ? -3.642 -14.139 -9.469 1.00 80.88 99 ASN A O 1
ATOM 766 N N . PRO A 1 100 ? -5.528 -15.196 -10.123 1.00 89.81 100 PRO A N 1
ATOM 767 C CA . PRO A 1 100 ? -6.104 -14.002 -10.711 1.00 89.81 100 PRO A CA 1
ATOM 768 C C . PRO A 1 100 ? -6.484 -13.017 -9.604 1.00 89.81 100 PRO A C 1
ATOM 770 O O . PRO A 1 100 ? -6.943 -13.400 -8.523 1.00 89.81 100 PRO A O 1
ATOM 773 N N . ILE A 1 101 ? -6.297 -11.739 -9.896 1.00 93.94 101 ILE A N 1
ATOM 774 C CA . ILE A 1 101 ? -6.745 -10.618 -9.078 1.00 93.94 101 ILE A CA 1
ATOM 775 C C . ILE A 1 101 ? -7.646 -9.726 -9.930 1.00 93.94 101 ILE A C 1
ATOM 777 O O . ILE A 1 101 ? -7.328 -9.452 -11.088 1.00 93.94 101 ILE A O 1
ATOM 781 N N . SER A 1 102 ? -8.751 -9.274 -9.339 1.00 95.38 102 SER A N 1
ATOM 782 C CA . SER A 1 102 ? -9.656 -8.277 -9.922 1.00 95.38 102 SER A CA 1
ATOM 783 C C . SER A 1 102 ? -9.584 -6.989 -9.113 1.00 95.38 102 SER A C 1
ATOM 785 O O . SER A 1 102 ? -9.639 -7.002 -7.882 1.00 95.38 102 SER A O 1
ATOM 787 N N . PHE A 1 103 ? -9.470 -5.854 -9.789 1.00 96.62 103 PHE A N 1
ATOM 788 C CA . PHE A 1 103 ? -9.524 -4.533 -9.185 1.00 96.62 103 PHE A CA 1
ATOM 789 C C . PHE A 1 103 ? -10.965 -4.029 -9.132 1.00 96.62 103 PHE A C 1
ATOM 791 O O . PHE A 1 103 ? -11.600 -3.749 -10.147 1.00 96.62 103 PHE A O 1
ATOM 798 N N . ASN A 1 104 ? -11.456 -3.838 -7.912 1.00 97.31 104 ASN A N 1
ATOM 799 C CA . ASN A 1 104 ? -12.835 -3.458 -7.621 1.00 97.31 104 ASN A CA 1
ATOM 800 C C . ASN A 1 104 ? -13.006 -1.945 -7.389 1.00 97.31 104 ASN A C 1
ATOM 802 O O . ASN A 1 104 ? -14.116 -1.484 -7.115 1.00 97.31 104 ASN A O 1
ATOM 806 N N . GLY A 1 105 ? -11.925 -1.165 -7.492 1.00 97.19 105 GLY A N 1
ATOM 807 C CA . GLY A 1 105 ? -11.931 0.291 -7.365 1.00 97.19 105 GLY A CA 1
ATOM 808 C C . GLY A 1 105 ? -11.067 0.814 -6.218 1.00 97.19 105 GLY A C 1
ATOM 809 O O . GLY A 1 105 ? -10.243 0.107 -5.646 1.00 97.19 105 GLY A O 1
ATOM 810 N N . VAL A 1 106 ? -11.247 2.089 -5.882 1.00 97.69 106 VAL A N 1
ATOM 811 C CA . VAL A 1 106 ? -10.512 2.761 -4.798 1.00 97.69 106 VAL A CA 1
ATOM 812 C C . VAL A 1 106 ? -11.408 2.957 -3.575 1.00 97.69 106 VAL A C 1
ATOM 814 O O . VAL A 1 106 ? -12.592 3.261 -3.715 1.00 97.69 106 VAL A O 1
ATOM 817 N N . GLY A 1 107 ? -10.841 2.762 -2.383 1.00 98.12 107 GLY A N 1
ATOM 818 C CA . GLY A 1 107 ? -11.495 2.996 -1.095 1.00 98.12 107 GLY A CA 1
ATOM 819 C C . GLY A 1 107 ? -11.304 4.438 -0.620 1.00 98.12 107 GLY A C 1
ATOM 820 O O . GLY A 1 107 ? -11.574 5.383 -1.356 1.00 98.12 107 GLY A O 1
ATOM 821 N N . LEU A 1 108 ? -10.832 4.617 0.616 1.00 98.44 108 LEU A N 1
ATOM 822 C CA . LEU A 1 108 ? -10.398 5.923 1.125 1.00 98.44 108 LEU A CA 1
ATOM 823 C C . LEU A 1 108 ? -9.120 6.376 0.402 1.00 98.44 108 LEU A C 1
ATOM 825 O O . LEU A 1 108 ? -8.157 5.610 0.343 1.00 98.44 108 LEU A O 1
ATOM 829 N N . TYR A 1 109 ? -9.095 7.600 -0.134 1.00 98.38 109 TYR A N 1
ATOM 830 C CA . TYR A 1 109 ? -7.935 8.140 -0.853 1.00 98.38 109 TYR A CA 1
ATOM 831 C C . TYR A 1 109 ? -7.887 9.672 -0.837 1.00 98.38 109 TYR A C 1
ATOM 833 O O . TYR A 1 109 ? -8.918 10.328 -0.696 1.00 98.38 109 TYR A O 1
ATOM 841 N N . GLU A 1 110 ? -6.698 10.217 -1.088 1.00 98.00 110 GLU A N 1
ATOM 842 C CA . GLU A 1 110 ? -6.474 11.613 -1.482 1.00 98.00 110 GLU A CA 1
ATOM 843 C C . GLU A 1 110 ? -5.743 11.665 -2.827 1.00 98.00 110 GLU A C 1
ATOM 845 O O . GLU A 1 110 ? -4.993 10.750 -3.183 1.00 98.00 110 GLU A O 1
ATOM 850 N N . THR A 1 111 ? -5.939 12.741 -3.588 1.00 97.12 111 THR A N 1
ATOM 851 C CA . THR A 1 111 ? -5.075 13.020 -4.742 1.00 97.12 111 THR A CA 1
ATOM 852 C C . THR A 1 111 ? -3.794 13.658 -4.233 1.00 97.12 111 THR A C 1
ATOM 854 O O . THR A 1 111 ? -3.816 14.755 -3.675 1.00 97.12 111 THR A O 1
ATOM 857 N N . VAL A 1 112 ? -2.671 12.982 -4.451 1.00 97.38 112 VAL A N 1
ATOM 858 C CA . VAL A 1 112 ? -1.361 13.438 -4.001 1.00 97.38 112 VAL A CA 1
ATOM 859 C C . VAL A 1 112 ? -0.456 13.808 -5.169 1.00 97.38 112 VAL A C 1
ATOM 861 O O . VAL A 1 112 ? -0.673 13.402 -6.311 1.00 97.38 112 VAL A O 1
ATOM 864 N N . SER A 1 113 ? 0.572 14.593 -4.861 1.00 97.50 113 SER A N 1
ATOM 865 C CA . SER A 1 113 ? 1.622 15.001 -5.791 1.00 97.50 113 SER A CA 1
ATOM 866 C C . SER A 1 113 ? 2.967 14.674 -5.166 1.00 97.50 113 SER A C 1
ATOM 868 O O . SER A 1 113 ? 3.187 14.905 -3.975 1.00 97.50 113 SER A O 1
ATOM 870 N N . TYR A 1 114 ? 3.862 14.122 -5.967 1.00 97.44 114 TYR A N 1
ATOM 871 C CA . TYR A 1 114 ? 5.176 13.669 -5.535 1.00 97.44 114 TYR A CA 1
ATOM 872 C C . TYR A 1 114 ? 6.170 13.828 -6.685 1.00 97.44 114 TYR A C 1
ATOM 874 O O . TYR A 1 114 ? 5.776 14.084 -7.824 1.00 97.44 114 TYR A O 1
ATOM 882 N N . LYS A 1 115 ? 7.459 13.704 -6.391 1.00 97.94 115 LYS A N 1
ATOM 883 C CA . LYS A 1 115 ? 8.488 13.470 -7.394 1.00 97.94 115 LYS A CA 1
ATOM 884 C C . LYS A 1 115 ? 9.025 12.064 -7.224 1.00 97.94 115 LYS A C 1
ATOM 886 O O . LYS A 1 115 ? 9.184 11.619 -6.095 1.00 97.94 115 LYS A O 1
ATOM 891 N N . LEU A 1 116 ? 9.291 11.400 -8.336 1.00 97.56 116 LEU A N 1
ATOM 892 C CA . LEU A 1 116 ? 9.999 10.129 -8.370 1.00 97.56 116 LEU A CA 1
ATOM 893 C C . LEU A 1 116 ? 11.086 10.238 -9.427 1.00 97.56 116 LEU A C 1
ATOM 895 O O . LEU A 1 116 ? 10.780 10.644 -10.548 1.00 97.56 116 LEU A O 1
ATOM 899 N N . ASP A 1 117 ? 12.329 9.932 -9.069 1.00 96.75 117 ASP A N 1
ATOM 900 C CA . ASP A 1 117 ? 13.478 10.010 -9.982 1.00 96.75 117 AS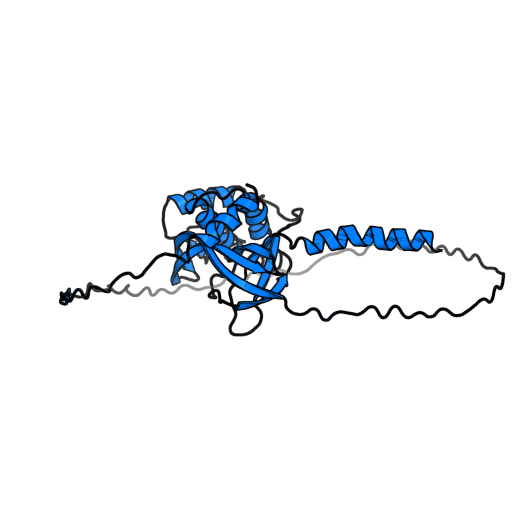P A CA 1
ATOM 901 C C . ASP A 1 117 ? 13.615 11.412 -10.629 1.00 96.75 117 ASP A C 1
ATOM 903 O O . ASP A 1 117 ? 14.029 11.585 -11.773 1.00 96.75 117 ASP A O 1
ATOM 907 N N . GLY A 1 118 ? 13.209 12.452 -9.888 1.00 96.81 118 GLY A N 1
ATOM 908 C CA . GLY A 1 118 ? 13.198 13.849 -10.338 1.00 96.81 118 GLY A CA 1
ATOM 909 C C . GLY A 1 118 ? 11.954 14.292 -11.123 1.00 96.81 118 GLY A C 1
ATOM 910 O O . GLY A 1 118 ? 11.755 15.498 -11.291 1.00 96.81 118 GLY A O 1
ATOM 911 N N . GLU A 1 119 ? 11.080 13.374 -11.536 1.00 97.44 119 GLU A N 1
ATOM 912 C CA . GLU A 1 119 ? 9.864 13.681 -12.296 1.00 97.44 119 GLU A CA 1
ATOM 913 C C . GLU A 1 119 ? 8.667 13.956 -11.386 1.00 97.44 119 GLU A C 1
ATOM 915 O O . GLU A 1 119 ? 8.324 13.136 -10.537 1.00 97.44 119 GLU A O 1
ATOM 920 N N . SER A 1 120 ? 7.977 15.082 -11.593 1.00 97.25 120 SER A N 1
ATOM 921 C CA . SER A 1 120 ? 6.730 15.389 -10.883 1.00 97.25 120 SER A CA 1
ATOM 922 C C . SER A 1 120 ? 5.575 14.526 -11.393 1.00 97.25 120 SER A C 1
ATOM 924 O O . SER A 1 120 ? 5.260 14.538 -12.582 1.00 97.25 120 SER A O 1
ATOM 926 N N . LYS A 1 121 ? 4.892 13.839 -10.478 1.00 97.06 121 LYS A N 1
ATOM 927 C CA . LYS A 1 121 ? 3.740 12.973 -10.742 1.00 97.06 121 LYS A CA 1
ATOM 928 C C . LYS A 1 121 ? 2.581 13.331 -9.814 1.00 97.06 121 LYS A C 1
ATOM 930 O O . LYS A 1 121 ? 2.774 13.882 -8.729 1.00 97.06 121 LYS A O 1
ATOM 935 N N . SER A 1 122 ? 1.363 13.012 -10.245 1.00 96.69 122 SER A N 1
ATOM 936 C CA . SER A 1 122 ? 0.161 13.107 -9.418 1.00 96.69 122 SER A CA 1
ATOM 937 C C . SER A 1 122 ? -0.681 11.852 -9.586 1.00 96.69 122 SER A C 1
ATOM 939 O O . SER A 1 122 ? -0.848 11.356 -10.699 1.00 96.69 122 SER A O 1
ATOM 941 N N . THR A 1 123 ? -1.173 11.312 -8.474 1.00 96.50 123 THR A N 1
ATOM 942 C CA . THR A 1 123 ? -1.952 10.071 -8.451 1.00 96.50 123 THR A CA 1
ATOM 943 C C . THR A 1 123 ? -2.892 10.038 -7.249 1.00 96.50 123 THR A C 1
ATOM 945 O O . THR A 1 123 ? -2.790 10.864 -6.341 1.00 96.50 123 THR A O 1
ATOM 948 N N . LYS A 1 124 ? -3.809 9.070 -7.223 1.00 97.12 124 LYS A N 1
ATOM 949 C CA . LYS A 1 124 ? -4.619 8.773 -6.037 1.00 97.12 124 LYS A CA 1
ATOM 950 C C . LYS A 1 124 ? -3.809 7.887 -5.095 1.00 97.12 124 LYS A C 1
ATOM 952 O O . LYS A 1 124 ? -3.424 6.787 -5.480 1.00 97.12 124 LYS A O 1
ATOM 957 N N . ALA A 1 125 ? -3.571 8.355 -3.875 1.00 97.94 125 ALA A N 1
ATOM 958 C CA . ALA A 1 125 ? -2.926 7.579 -2.824 1.00 97.94 125 ALA A CA 1
ATOM 959 C C . ALA A 1 125 ? -3.962 7.146 -1.788 1.00 97.94 125 ALA A C 1
ATOM 961 O O . ALA A 1 125 ? -4.709 7.977 -1.269 1.00 97.94 125 ALA A O 1
ATOM 962 N N . GLY A 1 126 ? -4.007 5.851 -1.484 1.00 98.00 126 GLY A N 1
ATOM 963 C CA . GLY A 1 126 ? -4.928 5.306 -0.499 1.00 98.00 126 GLY A CA 1
ATOM 964 C C . GLY A 1 126 ? -5.230 3.833 -0.726 1.00 98.00 126 GLY A C 1
ATOM 965 O O . GLY A 1 126 ? -4.434 3.100 -1.300 1.00 98.00 126 GLY A O 1
ATOM 966 N N . GLN A 1 127 ? -6.401 3.417 -0.259 1.00 98.62 127 GLN A N 1
ATOM 967 C CA . GLN A 1 127 ? -6.849 2.032 -0.304 1.00 98.62 127 GLN A CA 1
ATOM 968 C C . GLN A 1 127 ? -7.213 1.604 -1.726 1.00 98.62 127 GLN A C 1
ATOM 970 O O . GLN A 1 127 ? -8.015 2.256 -2.403 1.00 98.62 127 GLN A O 1
ATOM 975 N N . LEU A 1 128 ? -6.702 0.449 -2.134 1.00 98.31 128 LEU A N 1
ATOM 976 C CA . LEU A 1 128 ? -7.115 -0.265 -3.334 1.00 98.31 128 LEU A CA 1
ATOM 977 C C . LEU A 1 128 ? -8.048 -1.402 -2.918 1.00 98.31 128 LEU A C 1
ATOM 979 O O . LEU A 1 128 ? -7.704 -2.206 -2.056 1.00 98.31 128 LEU A O 1
ATOM 983 N N . LEU A 1 129 ? -9.241 -1.452 -3.503 1.00 97.94 129 LEU A N 1
ATOM 984 C CA . LEU A 1 129 ? -10.198 -2.528 -3.274 1.00 97.94 129 LEU A CA 1
ATOM 985 C C . LEU A 1 129 ? -9.961 -3.584 -4.344 1.00 97.94 129 LEU A C 1
ATOM 987 O O . LEU A 1 129 ? -10.094 -3.300 -5.535 1.00 97.94 129 LEU A O 1
ATOM 991 N N . ILE A 1 130 ? -9.603 -4.789 -3.926 1.00 96.94 130 ILE A N 1
ATOM 992 C CA . ILE A 1 130 ? -9.288 -5.894 -4.831 1.00 96.94 130 ILE A CA 1
ATOM 993 C C . ILE A 1 130 ? -10.067 -7.141 -4.426 1.00 96.94 130 ILE A C 1
ATOM 995 O O . ILE A 1 130 ? -10.453 -7.292 -3.269 1.00 96.94 130 ILE A O 1
ATOM 999 N N . GLU A 1 131 ? -10.261 -8.046 -5.371 1.00 95.25 131 GLU A N 1
ATOM 1000 C CA . GLU A 1 131 ? -10.651 -9.423 -5.108 1.00 95.25 131 GLU A CA 1
ATOM 1001 C C . GLU A 1 131 ? -9.465 -10.333 -5.413 1.00 95.25 131 GLU A C 1
ATOM 1003 O O . GLU A 1 131 ? -8.928 -10.319 -6.520 1.00 95.25 131 GLU A O 1
ATOM 1008 N N . PHE A 1 132 ? -9.053 -11.117 -4.423 1.00 92.75 132 PHE A N 1
ATOM 1009 C CA . PHE A 1 132 ? -7.962 -12.076 -4.540 1.00 92.75 132 PHE A CA 1
ATOM 1010 C C . PHE A 1 132 ? -8.366 -13.365 -3.829 1.00 92.75 132 PHE A C 1
ATOM 1012 O O . PHE A 1 132 ? -8.802 -13.328 -2.681 1.00 92.75 132 PHE A O 1
ATOM 1019 N N . ASN A 1 133 ? -8.258 -14.513 -4.503 1.00 89.75 133 ASN A N 1
ATOM 1020 C CA . ASN A 1 133 ? -8.708 -15.812 -3.975 1.00 89.75 133 ASN A CA 1
ATOM 1021 C C . ASN A 1 133 ? -10.172 -15.815 -3.499 1.00 89.75 133 ASN A C 1
ATOM 1023 O O . ASN A 1 133 ? -10.491 -16.405 -2.466 1.00 89.75 133 ASN A O 1
ATOM 1027 N N . ASN A 1 134 ? -11.060 -15.155 -4.251 1.00 89.19 134 ASN A N 1
ATOM 1028 C CA . ASN A 1 134 ? -12.479 -14.976 -3.914 1.00 89.19 134 ASN A CA 1
ATOM 1029 C C . ASN A 1 134 ? -12.713 -14.229 -2.583 1.00 89.19 134 ASN A C 1
ATOM 1031 O O . ASN A 1 134 ? -13.756 -14.391 -1.946 1.00 89.19 134 ASN A O 1
ATOM 1035 N N . GLN A 1 135 ? -11.736 -13.439 -2.129 1.00 91.44 135 GLN A N 1
ATOM 1036 C CA . GLN A 1 135 ? -11.841 -12.587 -0.948 1.00 91.44 135 GLN A CA 1
ATOM 1037 C C . GLN A 1 135 ? -11.706 -11.121 -1.361 1.00 91.44 135 GLN A C 1
ATOM 1039 O O . GLN A 1 135 ? -10.752 -10.751 -2.042 1.00 91.44 135 GLN A O 1
ATOM 1044 N N . ASP A 1 136 ? -12.655 -10.287 -0.925 1.00 94.62 136 ASP A N 1
ATOM 1045 C CA . ASP A 1 136 ? -12.541 -8.828 -1.009 1.00 94.62 136 ASP A CA 1
ATOM 1046 C C . ASP A 1 136 ? -11.468 -8.377 0.004 1.00 94.62 136 ASP A C 1
ATOM 1048 O O . ASP A 1 136 ? -11.642 -8.552 1.213 1.00 94.62 136 ASP A O 1
ATOM 1052 N N . LEU A 1 137 ? -10.370 -7.793 -0.478 1.00 96.06 137 LEU A N 1
ATOM 1053 C CA . LEU A 1 137 ? -9.263 -7.295 0.340 1.00 96.06 137 LEU A CA 1
ATOM 1054 C C . LEU A 1 137 ? -9.055 -5.792 0.125 1.00 96.06 137 LEU A C 1
ATOM 1056 O O . LEU A 1 137 ? -9.343 -5.238 -0.939 1.00 96.06 137 LEU A O 1
ATOM 1060 N N . ILE A 1 138 ? -8.507 -5.141 1.151 1.00 97.56 138 ILE A N 1
ATOM 1061 C CA . ILE A 1 138 ? -7.917 -3.807 1.037 1.00 97.56 138 ILE A CA 1
ATOM 1062 C C . ILE A 1 138 ? -6.423 -4.001 0.805 1.00 97.56 138 ILE A C 1
ATOM 1064 O O . ILE A 1 138 ? -5.768 -4.708 1.564 1.00 97.56 138 ILE A O 1
ATOM 1068 N N . ALA A 1 139 ? -5.902 -3.372 -0.236 1.00 97.94 139 ALA A N 1
ATOM 1069 C CA . ALA A 1 139 ? -4.499 -3.404 -0.604 1.00 97.94 139 ALA A CA 1
ATOM 1070 C C . ALA A 1 139 ? -3.919 -1.989 -0.649 1.00 97.94 139 ALA A C 1
ATOM 1072 O O . ALA A 1 139 ? -4.651 -1.003 -0.770 1.00 97.94 139 ALA A O 1
ATOM 1073 N N . TYR A 1 140 ? -2.593 -1.905 -0.604 1.00 98.56 140 TYR A N 1
ATOM 1074 C CA . TYR A 1 140 ? -1.848 -0.682 -0.897 1.00 98.56 140 TYR A CA 1
ATOM 1075 C C . TYR A 1 140 ? -0.833 -0.950 -2.003 1.00 98.56 140 TYR A C 1
ATOM 1077 O O . TYR A 1 140 ? -0.323 -2.059 -2.150 1.00 98.56 140 TYR A O 1
ATOM 1085 N N . CYS A 1 141 ? -0.553 0.069 -2.803 1.00 97.94 141 CYS A N 1
ATOM 1086 C CA . CYS A 1 141 ? 0.412 -0.013 -3.887 1.00 97.94 141 CYS A CA 1
ATOM 1087 C C . CYS A 1 141 ? 1.847 0.004 -3.340 1.00 97.94 141 CYS A C 1
ATOM 1089 O O . CYS A 1 141 ? 2.166 0.823 -2.483 1.00 97.94 141 CYS A O 1
ATOM 1091 N N . VAL A 1 142 ? 2.731 -0.846 -3.860 1.00 97.88 142 VAL A N 1
ATOM 1092 C CA . VAL A 1 142 ? 4.180 -0.808 -3.569 1.00 97.88 142 VAL A CA 1
ATOM 1093 C C . VAL A 1 142 ? 5.012 -0.577 -4.836 1.00 97.88 142 VAL A C 1
ATOM 1095 O O . VAL A 1 142 ? 6.200 -0.864 -4.862 1.00 97.88 142 VAL A O 1
ATOM 1098 N N . ASP A 1 143 ? 4.382 -0.082 -5.904 1.00 96.25 143 ASP A N 1
ATOM 1099 C CA . ASP A 1 143 ? 5.006 0.147 -7.208 1.00 96.25 143 ASP A CA 1
ATOM 1100 C C . ASP A 1 143 ? 4.508 1.449 -7.845 1.00 96.25 143 ASP A C 1
ATOM 1102 O O . ASP A 1 143 ? 3.409 1.528 -8.398 1.00 96.25 143 ASP A O 1
ATOM 1106 N N . LEU A 1 144 ? 5.352 2.476 -7.799 1.00 95.94 144 LEU A N 1
ATOM 1107 C CA . LEU A 1 144 ? 5.060 3.794 -8.360 1.00 95.94 144 LEU A CA 1
ATOM 1108 C C . LEU A 1 144 ? 5.324 3.920 -9.868 1.00 95.94 144 LEU A C 1
ATOM 1110 O O . LEU A 1 144 ? 5.071 4.985 -10.446 1.00 95.94 144 LEU A O 1
ATOM 1114 N N . ARG A 1 145 ? 5.875 2.884 -10.509 1.00 94.88 145 ARG A N 1
ATOM 1115 C CA . ARG A 1 145 ? 6.316 2.925 -11.913 1.00 94.88 145 ARG A CA 1
ATOM 1116 C C . ARG A 1 145 ? 5.303 2.299 -12.869 1.00 94.88 145 ARG A C 1
ATOM 1118 O O . ARG A 1 145 ? 5.346 2.597 -14.060 1.00 94.88 145 ARG A O 1
ATOM 1125 N N . HIS A 1 146 ? 4.355 1.516 -12.362 1.00 95.06 146 HIS A N 1
ATOM 1126 C CA . HIS A 1 146 ? 3.282 0.922 -13.160 1.00 95.06 146 HIS A CA 1
ATOM 1127 C C . HIS A 1 146 ? 1.904 1.477 -12.789 1.00 95.06 146 HIS A C 1
ATOM 1129 O O . HIS A 1 146 ? 1.733 2.182 -11.799 1.00 95.06 146 HIS A O 1
ATOM 1135 N N . THR A 1 147 ? 0.899 1.181 -13.615 1.00 93.75 147 THR A N 1
ATOM 1136 C CA . THR A 1 147 ? -0.511 1.526 -13.362 1.00 93.75 147 THR A CA 1
ATOM 1137 C C . THR A 1 147 ? -1.302 0.257 -13.073 1.00 93.75 147 THR A C 1
ATOM 1139 O O . THR A 1 147 ? -1.027 -0.791 -13.657 1.00 93.75 147 THR A O 1
ATOM 1142 N N . ILE A 1 148 ? -2.274 0.344 -12.165 1.00 94.06 148 ILE A N 1
ATOM 1143 C CA . ILE A 1 148 ? -3.159 -0.777 -11.849 1.00 94.06 148 ILE A CA 1
ATOM 1144 C C . ILE A 1 148 ? -4.064 -1.120 -13.040 1.00 94.06 148 ILE A C 1
ATOM 1146 O O . ILE A 1 148 ? -4.595 -0.236 -13.715 1.00 94.06 148 ILE A O 1
ATOM 1150 N N . LYS A 1 149 ? -4.230 -2.414 -13.305 1.00 93.12 149 LYS A N 1
ATOM 1151 C CA . LYS A 1 149 ? -5.137 -2.947 -14.330 1.00 93.12 149 LYS A CA 1
ATOM 1152 C C . LYS A 1 149 ? -6.479 -3.353 -13.726 1.00 93.12 149 LYS A C 1
ATOM 1154 O O . LYS A 1 149 ? -6.602 -3.410 -12.510 1.00 93.12 149 LYS A O 1
ATOM 1159 N N . SER A 1 150 ? -7.474 -3.646 -14.568 1.00 92.62 150 SER A N 1
ATOM 1160 C CA . SER A 1 150 ? -8.725 -4.250 -14.090 1.00 92.62 150 SER A CA 1
ATOM 1161 C C . SER A 1 150 ? -8.483 -5.669 -13.585 1.00 92.62 150 SER A C 1
ATOM 1163 O O . SER A 1 150 ? -8.877 -5.986 -12.475 1.00 92.62 150 SER A O 1
ATOM 1165 N N . ASP A 1 151 ? -7.761 -6.481 -14.358 1.00 91.44 151 ASP A N 1
ATOM 1166 C CA . ASP A 1 151 ? -7.520 -7.892 -14.064 1.00 91.44 151 ASP A CA 1
ATOM 1167 C C . ASP A 1 151 ? -6.088 -8.262 -14.451 1.00 91.44 151 ASP A C 1
ATOM 1169 O O . ASP A 1 151 ? -5.580 -7.839 -15.499 1.00 91.44 151 ASP A O 1
ATOM 1173 N N . TRP A 1 152 ? -5.409 -9.022 -13.595 1.00 93.56 152 TRP A N 1
ATOM 1174 C CA . TRP A 1 152 ? -4.077 -9.551 -13.883 1.00 93.56 152 TRP A CA 1
ATOM 1175 C C . TRP A 1 152 ? -3.775 -10.789 -13.037 1.00 93.56 152 TRP A C 1
ATOM 1177 O O . TRP A 1 152 ? -4.538 -11.159 -12.152 1.00 93.56 152 TRP A O 1
ATOM 1187 N N . ASN A 1 153 ? -2.656 -11.445 -13.337 1.00 91.81 153 ASN A N 1
ATOM 1188 C CA . ASN A 1 153 ? -2.151 -12.566 -12.553 1.00 91.81 153 ASN A CA 1
ATOM 1189 C C . ASN A 1 153 ? -1.027 -12.089 -11.637 1.00 91.81 153 ASN A C 1
ATOM 1191 O O . ASN A 1 153 ? -0.189 -11.273 -12.048 1.00 91.81 153 ASN A O 1
ATOM 1195 N N . VAL A 1 154 ? -0.998 -12.631 -10.422 1.00 93.31 154 VAL A N 1
ATOM 1196 C CA . VAL A 1 154 ? 0.033 -12.319 -9.432 1.00 93.31 154 VAL A CA 1
ATOM 1197 C C . VAL A 1 154 ? 0.708 -13.568 -8.888 1.00 93.31 154 VAL A C 1
ATOM 1199 O O . VAL A 1 154 ? 0.082 -14.618 -8.739 1.00 93.31 154 VAL A O 1
ATOM 1202 N N . ASP A 1 155 ? 1.974 -13.398 -8.524 1.00 92.12 155 ASP A N 1
ATOM 1203 C CA . ASP A 1 155 ? 2.715 -14.322 -7.677 1.00 92.12 155 ASP A CA 1
ATOM 1204 C C . ASP A 1 155 ? 2.750 -13.781 -6.247 1.00 92.12 155 ASP A C 1
ATOM 1206 O O . ASP A 1 155 ? 3.026 -12.604 -6.014 1.00 92.12 155 ASP A O 1
ATOM 1210 N N . VAL A 1 156 ? 2.520 -14.647 -5.262 1.00 92.50 156 VAL A N 1
ATOM 1211 C CA . VAL A 1 156 ? 2.663 -14.270 -3.852 1.00 92.50 156 VAL A CA 1
ATOM 1212 C C . VAL A 1 156 ? 4.140 -14.315 -3.473 1.00 92.50 156 VAL A C 1
ATOM 1214 O O . VAL A 1 156 ? 4.791 -15.357 -3.583 1.00 92.50 156 VAL A O 1
ATOM 1217 N N . LYS A 1 157 ? 4.673 -13.189 -3.002 1.00 94.25 157 LYS A N 1
ATOM 1218 C CA . LYS A 1 157 ? 6.049 -13.048 -2.523 1.00 94.25 157 LYS A CA 1
ATOM 1219 C C . LYS A 1 157 ? 6.073 -12.669 -1.040 1.00 94.25 157 LYS A C 1
ATOM 1221 O O . LYS A 1 157 ? 5.162 -11.992 -0.553 1.00 94.25 157 LYS A O 1
ATOM 1226 N N . PRO A 1 158 ? 7.115 -13.081 -0.299 1.00 94.62 158 PRO A N 1
ATOM 1227 C CA . PRO A 1 158 ? 7.296 -12.636 1.077 1.00 94.62 158 PRO A CA 1
ATOM 1228 C C . PRO A 1 158 ? 7.563 -11.125 1.133 1.00 94.62 158 PRO A C 1
ATOM 1230 O O . PRO A 1 158 ? 8.055 -10.530 0.175 1.00 94.62 158 PRO A O 1
ATOM 1233 N N . ALA A 1 159 ? 7.293 -10.497 2.279 1.00 95.25 159 ALA A N 1
ATOM 1234 C CA . ALA A 1 159 ? 7.474 -9.053 2.448 1.00 95.25 159 ALA A CA 1
ATOM 1235 C C . ALA A 1 159 ? 8.910 -8.562 2.191 1.00 95.25 159 ALA A C 1
ATOM 1237 O O . ALA A 1 159 ? 9.101 -7.420 1.806 1.00 95.25 159 ALA A O 1
ATOM 1238 N N . ASN A 1 160 ? 9.938 -9.397 2.361 1.00 94.88 160 ASN A N 1
ATOM 1239 C CA . ASN A 1 160 ? 11.331 -9.034 2.068 1.00 94.88 160 ASN A CA 1
ATOM 1240 C C . ASN A 1 160 ? 11.698 -9.114 0.572 1.00 94.88 160 ASN A C 1
ATOM 1242 O O . ASN A 1 160 ? 12.881 -9.113 0.243 1.00 94.88 160 ASN A O 1
ATOM 1246 N N . PHE A 1 161 ? 10.710 -9.204 -0.322 1.00 95.19 161 PHE A N 1
ATOM 1247 C CA . PHE A 1 161 ? 10.916 -9.163 -1.769 1.00 95.19 161 PHE A CA 1
ATOM 1248 C C . PHE A 1 161 ? 11.581 -7.856 -2.236 1.00 95.19 161 PHE A C 1
ATOM 1250 O O . PHE A 1 161 ? 12.408 -7.879 -3.144 1.00 95.19 161 PHE A O 1
ATOM 1257 N N . PHE A 1 162 ? 11.285 -6.739 -1.564 1.00 94.25 162 PHE A N 1
ATOM 1258 C CA . PHE A 1 162 ? 11.961 -5.451 -1.742 1.00 94.25 162 PHE A CA 1
ATOM 1259 C C . PHE A 1 162 ? 12.840 -5.124 -0.528 1.00 94.25 162 PHE A C 1
ATOM 1261 O O . PHE A 1 162 ? 12.533 -5.554 0.587 1.00 94.25 162 PHE A O 1
ATOM 1268 N N . SER A 1 163 ? 13.882 -4.303 -0.716 1.00 94.81 163 SER A N 1
ATOM 1269 C CA . SER A 1 163 ? 14.788 -3.865 0.366 1.00 94.81 163 SER A CA 1
ATOM 1270 C C . SER A 1 163 ? 14.025 -3.249 1.553 1.00 94.81 163 SER A C 1
ATOM 1272 O O . SER A 1 163 ? 14.227 -3.650 2.698 1.00 94.81 163 SER A O 1
ATOM 1274 N N . GLY A 1 164 ? 13.056 -2.370 1.276 1.00 96.88 164 GLY A N 1
ATOM 1275 C CA . GLY A 1 164 ? 12.160 -1.778 2.276 1.00 96.88 164 GLY A CA 1
ATOM 1276 C C . GLY A 1 164 ? 10.859 -2.541 2.528 1.00 96.88 164 GLY A C 1
ATOM 1277 O O . GLY A 1 164 ? 9.980 -2.068 3.248 1.00 96.88 164 GLY A O 1
ATOM 1278 N N . GLY A 1 165 ? 10.692 -3.731 1.951 1.00 97.44 165 GLY A N 1
ATOM 1279 C CA . GLY A 1 165 ? 9.404 -4.418 1.965 1.00 97.44 165 GLY A CA 1
ATOM 1280 C C . GLY A 1 165 ? 8.981 -4.921 3.355 1.00 97.44 165 GLY A C 1
ATOM 1281 O O . GLY A 1 165 ? 7.795 -4.897 3.678 1.00 97.44 165 GLY A O 1
ATOM 1282 N N . LYS A 1 166 ? 9.929 -5.269 4.244 1.00 97.50 166 LYS A N 1
ATOM 1283 C CA . LYS A 1 166 ? 9.613 -5.553 5.661 1.00 97.50 166 LYS A CA 1
ATOM 1284 C C . LYS A 1 166 ? 9.071 -4.324 6.394 1.00 97.50 166 LYS A C 1
ATOM 1286 O O . LYS A 1 166 ? 8.199 -4.469 7.244 1.00 97.50 166 LYS A O 1
ATOM 1291 N N . ALA A 1 167 ? 9.580 -3.136 6.080 1.00 98.38 167 ALA A N 1
ATOM 1292 C CA . ALA A 1 167 ? 9.095 -1.895 6.671 1.00 98.38 167 ALA A CA 1
ATOM 1293 C C . ALA A 1 167 ? 7.706 -1.542 6.137 1.00 98.38 167 ALA A C 1
ATOM 1295 O O . ALA A 1 167 ? 6.822 -1.211 6.920 1.00 98.38 167 ALA A O 1
ATOM 1296 N N . ALA A 1 168 ? 7.479 -1.719 4.832 1.00 98.44 168 ALA A N 1
ATOM 1297 C CA . ALA A 1 168 ? 6.152 -1.579 4.239 1.00 98.44 168 ALA A CA 1
ATOM 1298 C C . ALA A 1 168 ? 5.137 -2.536 4.887 1.00 98.44 168 ALA A C 1
ATOM 1300 O O . ALA A 1 168 ? 4.037 -2.115 5.237 1.00 98.44 168 ALA A O 1
ATOM 1301 N N . ALA A 1 169 ? 5.522 -3.797 5.118 1.00 98.00 169 ALA A N 1
ATOM 1302 C CA . ALA A 1 169 ? 4.687 -4.766 5.824 1.00 98.00 169 ALA A CA 1
ATOM 1303 C C . ALA A 1 169 ? 4.412 -4.369 7.276 1.00 98.00 169 ALA A C 1
ATOM 1305 O O . ALA A 1 169 ? 3.268 -4.454 7.705 1.00 98.00 169 ALA A O 1
ATOM 1306 N N . PHE A 1 170 ? 5.408 -3.855 8.003 1.00 98.31 170 PHE A N 1
ATOM 1307 C CA . PHE A 1 170 ? 5.201 -3.338 9.357 1.00 98.31 170 PHE A CA 1
ATOM 1308 C C . PHE A 1 170 ? 4.184 -2.195 9.381 1.00 98.31 170 PHE A C 1
ATOM 1310 O O . PHE A 1 170 ? 3.267 -2.201 10.203 1.00 98.31 170 PHE A O 1
ATOM 1317 N N . LEU A 1 171 ? 4.326 -1.225 8.473 1.00 98.56 171 LEU A N 1
ATOM 1318 C CA . LEU A 1 171 ? 3.394 -0.105 8.351 1.00 98.56 171 LEU A CA 1
ATOM 1319 C C . LEU A 1 171 ? 1.982 -0.600 8.028 1.00 98.56 171 LEU A C 1
ATOM 1321 O O . LEU A 1 171 ? 1.018 -0.165 8.657 1.00 98.56 171 LEU A O 1
ATOM 1325 N N . TYR A 1 172 ? 1.865 -1.535 7.084 1.00 98.44 172 TYR A N 1
ATOM 1326 C CA . TYR A 1 172 ? 0.593 -2.143 6.716 1.00 98.44 172 TYR A CA 1
ATOM 1327 C C . TYR A 1 172 ? -0.052 -2.862 7.912 1.00 98.44 172 TYR A C 1
ATOM 1329 O O . TYR A 1 172 ? -1.169 -2.520 8.297 1.00 98.44 172 TYR A O 1
ATOM 1337 N N . ASP A 1 173 ? 0.658 -3.802 8.539 1.00 97.44 173 ASP A N 1
ATOM 1338 C CA . ASP A 1 173 ? 0.152 -4.628 9.643 1.00 97.44 173 ASP A CA 1
ATOM 1339 C C . ASP A 1 173 ? -0.261 -3.777 10.850 1.00 97.44 173 ASP A C 1
ATOM 1341 O O . ASP A 1 173 ? -1.263 -4.061 11.509 1.00 97.44 173 ASP A O 1
ATOM 1345 N N . THR A 1 174 ? 0.493 -2.710 11.122 1.00 98.25 174 THR A N 1
ATOM 1346 C CA . THR A 1 174 ? 0.259 -1.831 12.270 1.00 98.25 174 THR A CA 1
ATOM 1347 C C . THR A 1 174 ? -0.908 -0.878 12.028 1.00 98.25 174 THR A C 1
ATOM 1349 O O . THR A 1 174 ? -1.727 -0.671 12.923 1.00 98.25 174 THR A O 1
ATOM 1352 N N . PHE A 1 175 ? -1.001 -0.276 10.837 1.00 98.56 175 PHE A N 1
ATOM 1353 C CA . PHE A 1 175 ? -1.881 0.875 10.628 1.00 98.56 175 PHE A CA 1
ATOM 1354 C C . PHE A 1 175 ? -3.073 0.612 9.715 1.00 98.56 175 PHE A C 1
ATOM 1356 O O . PHE A 1 175 ? -4.095 1.273 9.908 1.00 98.56 175 PHE A O 1
ATOM 1363 N N . ALA A 1 176 ? -3.017 -0.334 8.771 1.00 98.12 176 ALA A N 1
ATOM 1364 C CA . ALA A 1 176 ? -4.064 -0.493 7.753 1.00 98.12 176 ALA A CA 1
ATOM 1365 C C . ALA A 1 176 ? -5.463 -0.711 8.358 1.00 98.12 176 ALA A C 1
ATOM 1367 O O . ALA A 1 176 ? -6.443 -0.150 7.870 1.00 98.12 176 ALA A O 1
ATOM 1368 N N . SER A 1 177 ? -5.557 -1.458 9.464 1.00 97.19 177 SER A N 1
ATOM 1369 C CA . SER A 1 177 ? -6.819 -1.718 10.177 1.00 97.19 177 SER A CA 1
ATOM 1370 C C . SER A 1 177 ? -7.351 -0.522 10.982 1.00 97.19 177 SER A C 1
ATOM 1372 O O . SER A 1 177 ? -8.530 -0.492 11.336 1.00 97.19 177 SER A O 1
ATOM 1374 N N . THR A 1 178 ? -6.499 0.470 11.259 1.00 98.06 178 THR A N 1
ATOM 1375 C CA . THR A 1 178 ? -6.825 1.677 12.040 1.00 98.06 178 THR A CA 1
ATOM 1376 C C . THR A 1 178 ? -7.215 2.872 11.166 1.00 98.06 178 THR A C 1
ATOM 1378 O O . THR A 1 178 ? -7.670 3.893 11.680 1.00 98.06 178 THR A O 1
ATOM 1381 N N . VAL A 1 179 ? -7.051 2.759 9.844 1.00 98.38 179 VAL A N 1
ATOM 1382 C CA . VAL A 1 179 ? -7.392 3.810 8.880 1.00 98.38 179 VAL A CA 1
ATOM 1383 C C . VAL A 1 179 ? -8.910 4.003 8.820 1.00 98.38 179 VAL A C 1
ATOM 1385 O O . VAL A 1 179 ? -9.655 3.095 8.458 1.00 98.38 179 VAL A O 1
ATOM 1388 N N . THR A 1 180 ? -9.369 5.218 9.125 1.00 98.19 180 THR A N 1
ATOM 1389 C CA . THR A 1 180 ? -10.801 5.580 9.172 1.00 98.19 180 THR A CA 1
ATOM 1390 C C . THR A 1 180 ? -11.187 6.730 8.241 1.00 98.19 180 THR A C 1
ATOM 1392 O O . THR A 1 180 ? -12.375 6.950 8.010 1.00 98.19 180 THR A O 1
ATOM 1395 N N . ASN A 1 181 ? -10.216 7.460 7.684 1.00 98.38 181 ASN A N 1
ATOM 1396 C CA . ASN A 1 181 ? -10.455 8.587 6.778 1.00 98.38 181 ASN A CA 1
ATOM 1397 C C . ASN A 1 181 ? -9.430 8.657 5.628 1.00 98.38 181 ASN A C 1
ATOM 1399 O O . ASN A 1 181 ? -8.405 7.972 5.645 1.00 98.38 181 ASN A O 1
ATOM 1403 N N . SER A 1 182 ? -9.720 9.490 4.624 1.00 98.38 182 SER A N 1
ATOM 1404 C CA . SER A 1 182 ? -8.907 9.645 3.408 1.00 98.38 182 SER A CA 1
ATOM 1405 C C . SER A 1 182 ? -7.475 10.108 3.670 1.00 98.38 182 SER A C 1
ATOM 1407 O O . SER A 1 182 ? -6.551 9.564 3.068 1.00 98.38 182 SER A O 1
ATOM 1409 N N . VAL A 1 183 ? -7.267 11.036 4.611 1.00 98.06 183 VAL A N 1
ATOM 1410 C CA . VAL A 1 183 ? -5.928 11.540 4.963 1.00 98.06 183 VAL A CA 1
ATOM 1411 C C . VAL A 1 183 ? -5.069 10.423 5.548 1.00 98.06 183 VAL A C 1
ATOM 1413 O O . VAL A 1 183 ? -3.929 10.258 5.129 1.00 98.06 183 VAL A O 1
ATOM 1416 N N . GLN A 1 184 ? -5.619 9.616 6.462 1.00 98.50 184 GLN A N 1
ATOM 1417 C CA . GLN A 1 184 ? -4.931 8.448 7.024 1.00 98.50 184 GLN A CA 1
ATOM 1418 C C . GLN A 1 184 ? -4.597 7.410 5.946 1.00 98.50 184 GLN A C 1
ATOM 1420 O O . GLN A 1 184 ? -3.482 6.894 5.914 1.00 98.50 184 GLN A O 1
ATOM 1425 N N . ALA A 1 185 ? -5.532 7.132 5.032 1.00 98.62 185 ALA A N 1
ATOM 1426 C CA . ALA A 1 185 ? -5.297 6.191 3.942 1.00 98.62 185 ALA A CA 1
ATOM 1427 C C . ALA A 1 185 ? -4.173 6.666 3.009 1.00 98.62 185 ALA A C 1
ATOM 1429 O O . ALA A 1 185 ? -3.264 5.898 2.699 1.00 98.62 185 ALA A O 1
ATOM 1430 N N . ALA A 1 186 ? -4.213 7.932 2.593 1.00 98.44 186 ALA A N 1
ATOM 1431 C CA . ALA A 1 186 ? -3.191 8.525 1.740 1.00 98.44 186 ALA A CA 1
ATOM 1432 C C . ALA A 1 186 ? -1.830 8.598 2.442 1.00 98.44 186 ALA A C 1
ATOM 1434 O O . ALA A 1 186 ? -0.813 8.269 1.842 1.00 98.44 186 ALA A O 1
ATOM 1435 N N . ALA A 1 187 ? -1.809 8.966 3.723 1.00 98.56 187 ALA A N 1
ATOM 1436 C CA . ALA A 1 187 ? -0.592 9.021 4.522 1.00 98.56 187 ALA A CA 1
ATOM 1437 C C . ALA A 1 187 ? 0.067 7.648 4.681 1.00 98.56 187 ALA A C 1
ATOM 1439 O O . ALA A 1 187 ? 1.288 7.547 4.579 1.00 98.56 187 ALA A O 1
ATOM 1440 N N . LEU A 1 188 ? -0.724 6.587 4.878 1.00 98.81 188 LEU A N 1
ATOM 1441 C CA . LEU A 1 188 ? -0.200 5.224 4.942 1.00 98.81 188 LEU A CA 1
ATOM 1442 C C . LEU A 1 188 ? 0.394 4.808 3.593 1.00 98.81 188 LEU A C 1
ATOM 1444 O O . LEU A 1 188 ? 1.502 4.283 3.548 1.00 98.81 188 LEU A O 1
ATOM 1448 N N . GLN A 1 189 ? -0.299 5.109 2.493 1.00 98.62 189 GLN A N 1
ATOM 1449 C CA . GLN A 1 189 ? 0.201 4.839 1.147 1.00 98.62 189 GLN A CA 1
ATOM 1450 C C . GLN A 1 189 ? 1.529 5.565 0.861 1.00 98.62 189 GLN A C 1
ATOM 1452 O O . GLN A 1 189 ? 2.437 4.968 0.287 1.00 98.62 189 GLN A O 1
ATOM 1457 N N . VAL A 1 190 ? 1.654 6.828 1.281 1.00 98.50 190 VAL A N 1
ATOM 1458 C CA . VAL A 1 190 ? 2.874 7.637 1.122 1.00 98.50 190 VAL A CA 1
ATOM 1459 C C . VAL A 1 190 ? 4.018 7.098 1.980 1.00 98.50 190 VAL A C 1
ATOM 1461 O O . VAL A 1 190 ? 5.128 6.964 1.479 1.00 98.50 190 VAL A O 1
ATOM 1464 N N . ALA A 1 191 ? 3.756 6.733 3.238 1.00 98.62 191 ALA A N 1
ATOM 1465 C CA . ALA A 1 191 ? 4.765 6.127 4.106 1.00 98.62 191 ALA A CA 1
ATOM 1466 C C . ALA A 1 191 ? 5.268 4.780 3.554 1.00 98.62 191 ALA A C 1
ATOM 1468 O O . ALA A 1 191 ? 6.456 4.483 3.645 1.00 98.62 191 ALA A O 1
ATOM 1469 N N . ILE A 1 192 ? 4.382 3.982 2.947 1.00 98.69 192 ILE A N 1
ATOM 1470 C CA . ILE A 1 192 ? 4.754 2.740 2.255 1.00 98.69 192 ILE A CA 1
ATOM 1471 C C . ILE A 1 192 ? 5.664 3.031 1.053 1.00 98.69 192 ILE A C 1
ATOM 1473 O O . ILE A 1 192 ? 6.667 2.346 0.883 1.00 98.69 192 ILE A O 1
ATOM 1477 N N . TRP A 1 193 ? 5.352 4.035 0.231 1.00 98.38 193 TRP A N 1
ATOM 1478 C CA . TRP A 1 193 ? 6.205 4.400 -0.906 1.00 98.38 193 TRP A CA 1
ATOM 1479 C C . TRP A 1 193 ? 7.584 4.888 -0.478 1.00 98.38 193 TRP A C 1
ATOM 1481 O O . TRP A 1 193 ? 8.575 4.436 -1.041 1.00 98.38 193 TRP A O 1
ATOM 1491 N N . GLU A 1 194 ? 7.643 5.727 0.554 1.00 98.44 194 GLU A N 1
ATOM 1492 C CA . GLU A 1 194 ? 8.895 6.220 1.127 1.00 98.44 194 GLU A CA 1
ATOM 1493 C C . GLU A 1 194 ? 9.830 5.068 1.513 1.00 98.44 194 GLU A C 1
ATOM 1495 O O . GLU A 1 194 ? 10.980 5.026 1.091 1.00 98.44 194 GLU A O 1
ATOM 1500 N N . VAL A 1 195 ? 9.339 4.085 2.276 1.00 98.38 195 VAL A N 1
ATOM 1501 C CA . VAL A 1 195 ? 10.203 2.972 2.693 1.00 98.38 195 VAL A CA 1
ATOM 1502 C C . VAL A 1 195 ? 10.568 2.048 1.539 1.00 98.38 195 VAL A C 1
ATOM 1504 O O . VAL A 1 195 ? 11.619 1.423 1.599 1.00 98.38 195 VAL A O 1
ATOM 1507 N N . ILE A 1 196 ? 9.730 1.926 0.506 1.00 97.94 196 ILE A N 1
ATOM 1508 C CA 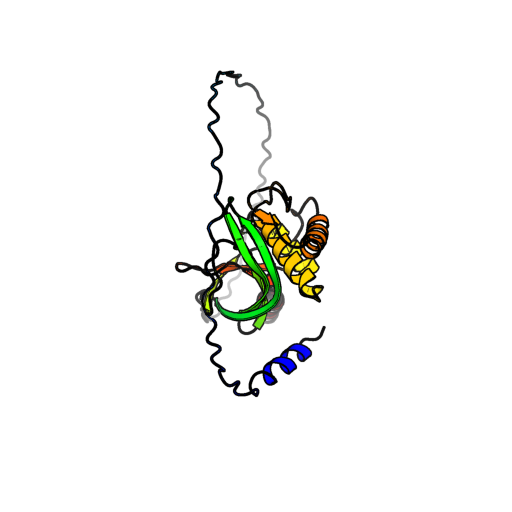. ILE A 1 196 ? 10.022 1.075 -0.653 1.00 97.94 196 ILE A CA 1
ATOM 1509 C C . ILE A 1 196 ? 1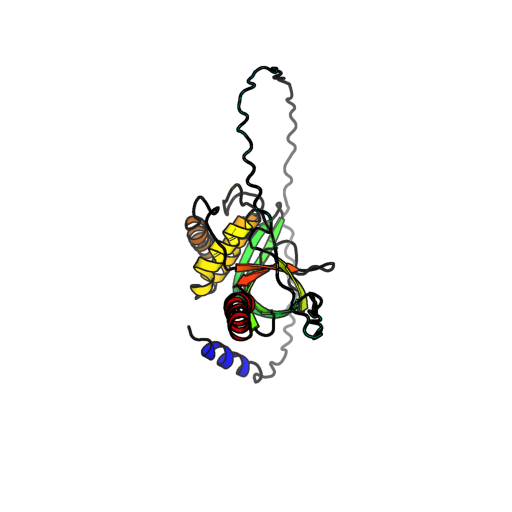1.109 1.692 -1.538 1.00 97.94 196 ILE A C 1
ATOM 1511 O O . ILE A 1 196 ? 12.011 0.965 -1.954 1.00 97.94 196 ILE A O 1
ATOM 1515 N N . GLU A 1 197 ? 11.033 2.996 -1.805 1.00 97.56 197 GLU A N 1
ATOM 1516 C CA . GLU A 1 197 ? 11.968 3.696 -2.694 1.00 97.56 197 GLU A CA 1
ATOM 1517 C C . GLU A 1 197 ? 13.252 4.120 -1.955 1.00 97.56 197 GLU A C 1
ATOM 1519 O O . GLU A 1 197 ? 14.349 3.889 -2.456 1.00 97.56 197 GLU A O 1
ATOM 1524 N N . ASP A 1 198 ? 13.143 4.630 -0.722 1.00 97.12 198 ASP A N 1
ATOM 1525 C CA . ASP A 1 198 ? 14.234 5.301 0.001 1.00 97.12 198 ASP A CA 1
ATOM 1526 C C . ASP A 1 198 ? 14.594 4.629 1.342 1.00 97.12 198 ASP A C 1
ATOM 1528 O O . ASP A 1 198 ? 14.978 5.277 2.316 1.00 97.12 198 ASP A O 1
ATOM 1532 N N . TRP A 1 199 ? 14.536 3.292 1.418 1.00 95.38 199 TRP A N 1
ATOM 1533 C CA . TRP A 1 199 ? 14.761 2.542 2.670 1.00 95.38 199 TRP A CA 1
ATOM 1534 C C . TRP A 1 199 ? 16.045 2.917 3.435 1.00 95.38 199 TRP A C 1
ATOM 1536 O O . TRP A 1 199 ? 16.060 2.963 4.664 1.00 95.38 199 TRP A O 1
ATOM 1546 N N . ASN A 1 200 ? 17.138 3.185 2.716 1.00 93.56 200 ASN A N 1
ATOM 1547 C CA . ASN A 1 200 ? 18.425 3.515 3.334 1.00 93.56 200 ASN A CA 1
ATOM 1548 C C . ASN A 1 200 ? 18.466 4.939 3.917 1.00 93.56 200 ASN A C 1
ATOM 1550 O O . ASN A 1 200 ? 19.369 5.249 4.695 1.00 93.56 200 ASN A O 1
ATOM 1554 N N . TRP A 1 201 ? 17.528 5.807 3.530 1.00 95.75 201 TRP A N 1
ATOM 1555 C CA . TRP A 1 201 ? 17.459 7.192 3.976 1.00 95.75 201 TRP A CA 1
ATOM 1556 C C . TRP A 1 201 ? 16.026 7.741 3.907 1.00 95.75 201 TRP A C 1
ATOM 1558 O O . TRP A 1 201 ? 15.687 8.524 3.027 1.00 95.75 201 TRP A O 1
ATOM 1568 N N . ILE A 1 202 ? 15.210 7.358 4.891 1.00 96.88 202 ILE A N 1
ATOM 1569 C CA . ILE A 1 202 ? 13.809 7.784 5.007 1.00 96.88 202 ILE A CA 1
ATOM 1570 C C . ILE A 1 202 ? 13.730 9.295 5.267 1.00 96.88 202 ILE A C 1
ATOM 1572 O O . ILE A 1 202 ? 14.097 9.778 6.343 1.00 96.88 202 ILE A O 1
ATOM 1576 N N . ASN A 1 203 ? 13.224 10.038 4.290 1.00 97.12 203 ASN A N 1
ATOM 1577 C CA . ASN A 1 203 ? 12.942 11.460 4.339 1.00 97.12 203 ASN A CA 1
ATOM 1578 C C . ASN A 1 203 ? 11.938 11.857 3.240 1.00 97.12 203 ASN A C 1
ATOM 1580 O O . ASN A 1 203 ? 12.334 12.082 2.100 1.00 97.12 203 AS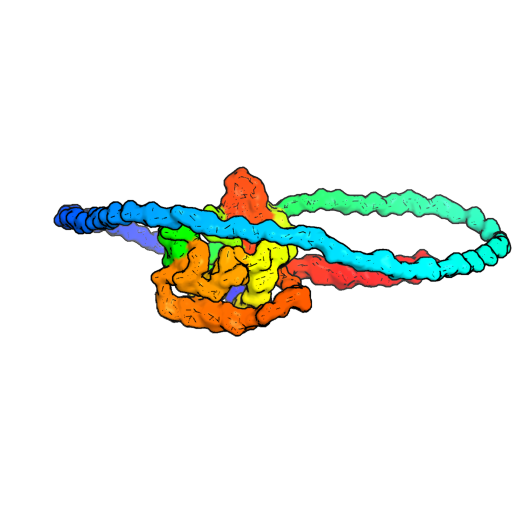N A O 1
ATOM 1584 N N . LEU A 1 204 ? 10.689 12.143 3.632 1.00 97.31 204 LEU A N 1
ATOM 1585 C CA . LEU A 1 204 ? 9.598 12.548 2.725 1.00 97.31 204 LEU A CA 1
ATOM 1586 C C . LEU A 1 204 ? 9.905 13.759 1.824 1.00 97.31 204 LEU A C 1
ATOM 1588 O O . LEU A 1 204 ? 9.191 14.002 0.851 1.00 97.31 204 LEU A O 1
ATOM 1592 N N . PHE A 1 205 ? 10.915 14.562 2.159 1.00 96.81 205 PHE A N 1
ATOM 1593 C CA . PHE A 1 205 ? 11.310 15.756 1.408 1.00 96.81 205 PHE A CA 1
ATOM 1594 C C . PHE A 1 205 ? 12.624 15.572 0.621 1.00 96.81 205 PHE A C 1
ATOM 1596 O O . PHE A 1 205 ? 13.074 16.503 -0.056 1.00 96.81 205 PHE A O 1
ATOM 1603 N N . GLY A 1 206 ? 13.258 14.400 0.728 1.00 95.56 206 GLY A N 1
ATOM 1604 C CA . GLY A 1 206 ? 14.562 14.038 0.165 1.00 95.56 206 GLY A CA 1
ATOM 1605 C C . GLY A 1 206 ? 14.489 12.797 -0.730 1.00 95.56 206 GLY A C 1
ATOM 1606 O O . GLY A 1 206 ? 13.429 12.481 -1.229 1.00 95.56 206 GLY A O 1
ATOM 1607 N N . GLY A 1 207 ? 15.624 12.157 -1.009 1.00 96.50 207 GLY A N 1
ATOM 1608 C CA . GLY A 1 207 ? 15.633 10.859 -1.704 1.00 96.50 207 GLY A CA 1
ATOM 1609 C C . GLY A 1 207 ? 15.228 10.858 -3.183 1.00 96.50 207 GLY A C 1
ATOM 1610 O O . GLY A 1 207 ? 15.255 11.898 -3.858 1.00 96.50 207 GLY A O 1
ATOM 1611 N N . ASP A 1 208 ? 14.903 9.667 -3.676 1.00 96.56 208 ASP A N 1
ATOM 1612 C CA . ASP A 1 208 ? 14.369 9.417 -5.015 1.00 96.56 208 ASP A CA 1
ATOM 1613 C C . ASP A 1 208 ? 12.853 9.663 -5.053 1.00 96.56 208 ASP A C 1
ATOM 1615 O O . ASP A 1 208 ? 12.346 10.249 -6.020 1.00 96.56 208 ASP A O 1
ATOM 1619 N N . PHE A 1 209 ? 12.138 9.322 -3.977 1.00 97.88 209 PHE A N 1
ATOM 1620 C CA . PHE A 1 209 ? 10.740 9.656 -3.739 1.00 97.88 209 PHE A CA 1
ATOM 1621 C C . PHE A 1 209 ? 10.608 10.910 -2.861 1.00 97.88 209 PHE A C 1
ATOM 1623 O O . PHE A 1 209 ? 10.995 10.942 -1.704 1.00 97.88 209 PHE A O 1
ATOM 1630 N N . LYS A 1 210 ? 9.984 11.965 -3.400 1.00 97.88 210 LYS A N 1
ATOM 1631 C CA . LYS A 1 210 ? 9.721 13.221 -2.671 1.00 97.88 210 LYS A CA 1
ATOM 1632 C C . LYS A 1 210 ? 8.248 13.521 -2.642 1.00 97.88 210 LYS A C 1
ATOM 1634 O O . LYS A 1 210 ? 7.652 13.805 -3.681 1.00 97.88 210 LYS A O 1
ATOM 1639 N N . PHE A 1 211 ? 7.661 13.596 -1.466 1.00 97.19 211 PHE A N 1
ATOM 1640 C CA . PHE A 1 211 ? 6.303 14.080 -1.330 1.00 97.19 211 PHE A CA 1
ATOM 1641 C C . PHE A 1 211 ? 6.254 15.610 -1.480 1.00 97.19 211 PHE A C 1
ATOM 1643 O O . PHE A 1 211 ? 7.017 16.337 -0.848 1.00 97.19 211 PHE A O 1
ATOM 1650 N N . THR A 1 212 ? 5.370 16.125 -2.343 1.00 95.44 212 THR A N 1
ATOM 1651 C CA . THR A 1 212 ? 5.290 17.573 -2.647 1.00 95.44 212 THR A CA 1
ATOM 1652 C C . THR A 1 212 ? 3.921 18.194 -2.362 1.00 95.44 212 THR A C 1
ATOM 1654 O O . THR A 1 212 ? 3.702 19.359 -2.687 1.00 95.44 212 THR A O 1
ATOM 1657 N N . ASN A 1 213 ? 2.990 17.435 -1.775 1.00 85.50 213 ASN A N 1
ATOM 1658 C CA . ASN A 1 213 ? 1.600 17.855 -1.573 1.00 85.50 213 ASN A CA 1
ATOM 1659 C C . ASN A 1 213 ? 1.278 18.197 -0.096 1.00 85.50 213 ASN A C 1
ATOM 1661 O O . ASN A 1 213 ? 2.155 18.579 0.677 1.00 85.50 213 ASN A O 1
ATOM 1665 N N . ALA A 1 214 ? -0.010 18.122 0.250 1.00 76.94 214 ALA A N 1
ATOM 1666 C CA . ALA A 1 214 ? -0.694 18.743 1.368 1.00 76.94 214 ALA A CA 1
ATOM 1667 C C . ALA A 1 214 ? -0.119 18.407 2.745 1.00 76.94 214 ALA A C 1
ATOM 1669 O O . ALA A 1 214 ? 0.206 17.263 3.064 1.00 76.94 214 ALA A O 1
ATOM 1670 N N . THR A 1 215 ? -0.102 19.431 3.597 1.00 88.50 215 THR A N 1
ATOM 1671 C CA . THR A 1 215 ? 0.516 19.417 4.924 1.00 88.50 215 THR A CA 1
ATOM 1672 C C . THR A 1 215 ? -0.031 18.319 5.840 1.00 88.50 215 THR A C 1
ATOM 1674 O O . THR A 1 215 ? 0.735 17.721 6.588 1.00 88.50 215 THR A O 1
ATOM 1677 N N . ASN A 1 216 ? -1.330 18.018 5.781 1.00 96.94 216 ASN A N 1
ATOM 1678 C CA . ASN A 1 216 ? -1.969 17.020 6.645 1.00 96.94 216 ASN A CA 1
ATOM 1679 C C . ASN A 1 216 ? -1.553 15.577 6.307 1.00 96.94 216 ASN A C 1
ATOM 1681 O O . ASN A 1 216 ? -1.262 14.802 7.217 1.00 96.94 216 ASN A O 1
ATOM 1685 N N . VAL A 1 217 ? -1.478 15.222 5.019 1.00 97.88 217 VAL A N 1
ATOM 1686 C CA . VAL A 1 217 ? -0.995 13.904 4.576 1.00 97.88 217 VAL A CA 1
ATOM 1687 C C . VAL A 1 217 ? 0.471 13.737 4.962 1.00 97.88 217 VAL A C 1
ATOM 1689 O O . VAL A 1 217 ? 0.829 12.710 5.530 1.00 97.88 217 VAL A O 1
ATOM 1692 N N . THR A 1 218 ? 1.295 14.766 4.745 1.00 97.25 218 THR A N 1
ATOM 1693 C CA . THR A 1 218 ? 2.713 14.762 5.132 1.00 97.25 218 THR A CA 1
ATOM 1694 C C . THR A 1 218 ? 2.899 14.561 6.634 1.00 97.25 218 THR A C 1
ATOM 1696 O O . THR A 1 218 ? 3.681 13.710 7.050 1.00 97.25 218 THR A O 1
ATOM 1699 N N . GLN A 1 219 ? 2.158 15.307 7.463 1.00 97.69 219 GLN A N 1
ATOM 1700 C CA . GLN A 1 219 ? 2.220 15.179 8.922 1.00 97.69 219 GLN A CA 1
ATOM 1701 C C . GLN A 1 219 ? 1.840 13.767 9.378 1.00 97.69 219 GLN A C 1
ATOM 1703 O O . GLN A 1 219 ? 2.561 13.159 10.165 1.00 97.69 219 GLN A O 1
ATOM 1708 N N . GLN A 1 220 ? 0.740 13.219 8.857 1.00 98.38 220 GLN A N 1
ATOM 1709 C CA . GLN A 1 220 ? 0.291 11.880 9.229 1.00 98.38 220 GLN A CA 1
ATOM 1710 C C . GLN A 1 220 ? 1.231 10.780 8.702 1.00 98.38 220 GLN A C 1
ATOM 1712 O O . GLN A 1 220 ? 1.454 9.791 9.399 1.00 98.38 220 GLN A O 1
ATOM 1717 N N . ALA A 1 221 ? 1.821 10.950 7.515 1.00 98.50 221 ALA A N 1
ATOM 1718 C CA . ALA A 1 221 ? 2.808 10.015 6.974 1.00 98.50 221 ALA A CA 1
ATOM 1719 C C . ALA A 1 221 ? 4.069 9.998 7.847 1.00 98.50 221 ALA A C 1
ATOM 1721 O O . ALA A 1 221 ? 4.571 8.927 8.179 1.00 98.50 221 ALA A O 1
ATOM 1722 N N . GLN A 1 222 ? 4.519 11.168 8.313 1.00 98.12 222 GLN A N 1
ATOM 1723 C CA . GLN A 1 222 ? 5.639 11.266 9.247 1.00 98.12 222 GLN A CA 1
ATOM 1724 C C . GLN A 1 222 ? 5.345 10.559 10.578 1.00 98.12 222 GLN A C 1
ATOM 1726 O O . GLN A 1 222 ? 6.234 9.916 11.127 1.00 98.12 222 GLN A O 1
ATOM 1731 N N . VAL A 1 223 ? 4.105 10.616 11.083 1.00 98.44 223 VAL A N 1
ATOM 1732 C CA . VAL A 1 223 ? 3.697 9.847 12.275 1.00 98.44 223 VAL A CA 1
ATOM 1733 C C . VAL A 1 223 ? 3.873 8.343 12.047 1.00 98.44 223 VAL A C 1
ATOM 1735 O O . VAL A 1 223 ? 4.413 7.662 12.916 1.00 98.44 223 VAL A O 1
ATOM 1738 N N . TYR A 1 224 ? 3.470 7.824 10.884 1.00 98.69 224 TYR A N 1
ATOM 1739 C CA . TYR A 1 224 ? 3.641 6.405 10.557 1.00 98.69 224 TYR A CA 1
ATOM 1740 C C . TYR A 1 224 ? 5.116 6.015 10.396 1.00 98.69 224 TYR A C 1
ATOM 1742 O O . TYR A 1 224 ? 5.537 5.002 10.949 1.00 98.69 224 TYR A O 1
ATOM 1750 N N . LEU A 1 225 ? 5.917 6.835 9.709 1.00 98.38 225 LEU A N 1
ATOM 1751 C CA . LEU A 1 225 ? 7.355 6.596 9.537 1.00 98.38 225 LEU A CA 1
ATOM 1752 C C . LEU A 1 225 ? 8.114 6.640 10.869 1.00 98.38 225 LEU A C 1
ATOM 1754 O O . LEU A 1 225 ? 8.981 5.805 11.107 1.00 98.38 225 LEU A O 1
ATOM 1758 N N . ASN A 1 226 ? 7.752 7.550 11.776 1.00 98.25 226 ASN A N 1
ATOM 1759 C CA . ASN A 1 226 ? 8.359 7.644 13.107 1.00 98.25 226 ASN A CA 1
ATOM 1760 C C . ASN A 1 226 ? 8.047 6.433 14.004 1.00 98.25 226 ASN A C 1
ATOM 1762 O O . ASN A 1 226 ? 8.737 6.223 14.998 1.00 98.25 226 ASN A O 1
ATOM 1766 N N . ALA A 1 227 ? 7.013 5.650 13.680 1.00 98.31 227 ALA A N 1
ATOM 1767 C CA . ALA A 1 227 ? 6.677 4.427 14.404 1.00 98.31 227 ALA A CA 1
ATOM 1768 C C . ALA A 1 227 ? 7.500 3.210 13.950 1.00 98.31 227 ALA A C 1
ATOM 1770 O O . ALA A 1 227 ? 7.401 2.148 14.569 1.00 98.31 227 ALA A O 1
ATOM 1771 N N . LEU A 1 228 ? 8.296 3.336 12.880 1.00 97.94 228 LEU A N 1
ATOM 1772 C CA . LEU A 1 228 ? 9.161 2.256 12.422 1.00 97.94 228 LEU A CA 1
ATOM 1773 C C . LEU A 1 228 ? 10.195 1.914 13.501 1.00 97.94 228 LEU A C 1
ATOM 1775 O O . LEU A 1 228 ? 10.917 2.796 13.974 1.00 97.94 228 LEU A O 1
ATOM 1779 N N . PRO A 1 229 ? 10.328 0.634 13.882 1.00 96.62 229 PRO A N 1
ATOM 1780 C CA . PRO A 1 229 ? 11.394 0.232 14.778 1.00 96.62 229 PRO A CA 1
ATOM 1781 C C . PRO A 1 229 ? 12.735 0.353 14.047 1.00 96.62 229 PRO A C 1
ATOM 1783 O O . PRO A 1 229 ? 12.863 -0.035 12.887 1.00 96.62 229 PRO A O 1
ATOM 1786 N N . GLY A 1 230 ? 13.774 0.807 14.753 1.00 93.00 230 GLY A N 1
ATOM 1787 C CA . GLY A 1 230 ? 15.124 0.919 14.183 1.00 93.00 230 GLY A CA 1
ATOM 1788 C C . GLY A 1 230 ? 15.743 -0.419 13.745 1.00 93.00 230 GLY A C 1
ATOM 1789 O O . GLY A 1 230 ? 16.764 -0.429 13.065 1.00 93.00 230 GLY A O 1
ATOM 1790 N N . ASN A 1 231 ? 15.146 -1.558 14.121 1.00 94.38 231 ASN A N 1
ATOM 1791 C CA . ASN A 1 231 ? 15.565 -2.888 13.688 1.00 94.38 231 ASN A CA 1
ATOM 1792 C C . ASN A 1 231 ? 14.350 -3.798 13.426 1.00 94.38 231 ASN A C 1
ATOM 1794 O O . ASN A 1 231 ? 13.610 -4.142 14.345 1.00 94.38 231 ASN A O 1
ATOM 1798 N N . LEU A 1 232 ? 14.195 -4.239 12.174 1.00 96.25 232 LEU A N 1
ATOM 1799 C CA . LEU A 1 232 ? 13.127 -5.139 11.712 1.00 96.25 232 LEU A CA 1
ATOM 1800 C C . LEU A 1 232 ? 13.576 -6.607 11.557 1.00 96.25 232 LEU A C 1
ATOM 1802 O O . LEU A 1 232 ? 12.854 -7.426 10.985 1.00 96.25 232 LEU A O 1
ATOM 1806 N N . SER A 1 233 ? 14.762 -6.980 12.046 1.00 94.25 233 SER A N 1
ATOM 1807 C CA . SER A 1 233 ? 15.311 -8.336 11.863 1.00 94.25 233 SER A CA 1
ATOM 1808 C C . SER A 1 233 ? 14.428 -9.411 12.503 1.00 94.25 233 SER A C 1
ATOM 1810 O O . SER A 1 233 ? 14.189 -10.445 11.883 1.00 94.25 233 SER A O 1
ATOM 1812 N N . ASN A 1 234 ? 13.881 -9.122 13.690 1.00 93.88 234 ASN A N 1
ATOM 1813 C CA . ASN A 1 234 ? 13.002 -10.023 14.447 1.00 93.88 234 ASN A CA 1
ATOM 1814 C C . ASN A 1 234 ? 11.513 -9.850 14.113 1.00 93.88 234 ASN A C 1
ATOM 1816 O O . ASN A 1 234 ? 10.676 -10.569 14.652 1.00 93.88 234 ASN A O 1
ATOM 1820 N N . TYR A 1 235 ? 11.167 -8.890 13.255 1.00 95.88 235 TYR A N 1
ATOM 1821 C CA . TYR A 1 235 ? 9.789 -8.702 12.829 1.00 95.88 235 TYR A CA 1
ATOM 1822 C C . TYR A 1 235 ? 9.413 -9.785 11.808 1.00 95.88 235 TYR A C 1
ATOM 1824 O O . TYR A 1 235 ? 10.083 -9.952 10.777 1.00 95.88 235 TYR A O 1
ATOM 1832 N N . SER A 1 236 ? 8.350 -10.526 12.132 1.00 94.88 236 SER A N 1
ATOM 1833 C CA . SER A 1 236 ? 7.729 -11.537 11.279 1.00 94.88 236 SER A CA 1
ATOM 1834 C C . SER A 1 236 ? 6.460 -10.942 10.661 1.00 94.88 236 SER A C 1
ATOM 1836 O O . SER A 1 236 ? 5.454 -10.842 11.363 1.00 94.88 236 SER A O 1
ATOM 1838 N N . PRO A 1 237 ? 6.504 -10.514 9.391 1.00 93.62 237 PRO A N 1
ATOM 1839 C CA . PRO A 1 237 ? 5.374 -9.866 8.741 1.00 93.62 237 PRO A CA 1
ATOM 1840 C C . PRO A 1 237 ? 4.213 -10.838 8.536 1.00 93.62 237 PRO A C 1
ATOM 1842 O O . PRO A 1 237 ? 4.431 -12.005 8.206 1.00 93.62 237 PRO A O 1
ATOM 1845 N N . THR A 1 238 ? 2.992 -10.331 8.703 1.00 93.94 238 THR A N 1
ATOM 1846 C CA . THR A 1 238 ? 1.753 -11.020 8.313 1.00 93.94 238 THR A CA 1
ATOM 1847 C C . THR A 1 238 ? 1.234 -10.531 6.963 1.00 93.94 238 THR A C 1
ATOM 1849 O O . THR A 1 238 ? 0.429 -11.206 6.334 1.00 93.94 238 THR A O 1
ATOM 1852 N N . ALA A 1 239 ? 1.712 -9.389 6.468 1.00 95.44 239 ALA A N 1
ATOM 1853 C CA . ALA A 1 239 ? 1.467 -8.957 5.099 1.00 95.44 239 ALA A CA 1
ATOM 1854 C C . ALA A 1 239 ? 2.393 -9.636 4.075 1.00 95.44 239 ALA A C 1
ATOM 1856 O O . ALA A 1 239 ? 3.536 -10.007 4.362 1.00 95.44 239 ALA A O 1
ATOM 1857 N N . PHE A 1 240 ? 1.905 -9.726 2.837 1.00 95.44 240 PHE A N 1
ATOM 1858 C CA . PHE A 1 240 ? 2.604 -10.307 1.689 1.00 95.44 240 PHE A CA 1
ATOM 1859 C C . PHE A 1 240 ? 2.549 -9.363 0.494 1.00 95.44 240 PHE A C 1
ATOM 1861 O O . PHE A 1 240 ? 1.677 -8.497 0.408 1.00 95.44 240 PHE A O 1
ATOM 1868 N N . ILE A 1 241 ? 3.468 -9.563 -0.449 1.00 96.81 241 ILE A N 1
ATOM 1869 C CA . ILE A 1 241 ? 3.493 -8.823 -1.708 1.00 96.81 241 ILE A CA 1
ATOM 1870 C C . ILE A 1 241 ? 2.822 -9.661 -2.793 1.00 96.81 241 ILE A C 1
ATOM 1872 O O . ILE A 1 241 ? 3.181 -10.817 -3.007 1.00 96.81 241 ILE A O 1
ATOM 1876 N N . LEU A 1 242 ? 1.869 -9.067 -3.502 1.00 95.62 242 LEU A N 1
ATOM 1877 C CA . LEU A 1 242 ? 1.335 -9.597 -4.749 1.00 95.62 242 LEU A CA 1
ATOM 1878 C C . LEU A 1 242 ? 2.161 -9.025 -5.899 1.00 95.62 242 LEU A C 1
ATOM 1880 O O . LEU A 1 242 ? 1.992 -7.871 -6.306 1.00 95.62 242 LEU A O 1
ATOM 1884 N N . GLU A 1 243 ? 3.093 -9.825 -6.406 1.00 95.69 243 GLU A N 1
ATOM 1885 C CA . GLU A 1 243 ? 3.921 -9.444 -7.537 1.00 95.69 243 GLU A CA 1
ATOM 1886 C C . GLU A 1 243 ? 3.125 -9.605 -8.839 1.00 95.69 243 GLU A C 1
ATOM 1888 O O . GLU A 1 243 ? 2.796 -10.722 -9.225 1.00 95.69 243 GLU A O 1
ATOM 1893 N N . SER A 1 244 ? 2.836 -8.516 -9.562 1.00 94.44 244 SER A N 1
ATOM 1894 C CA . SER A 1 244 ? 2.338 -8.623 -10.934 1.00 94.44 244 SER A CA 1
ATOM 1895 C C . SER A 1 244 ? 3.323 -9.374 -11.838 1.00 94.44 244 SER A C 1
ATOM 1897 O O . SER A 1 244 ? 4.507 -9.023 -11.919 1.00 94.44 244 SER A O 1
ATOM 1899 N N . GLY A 1 245 ? 2.780 -10.326 -12.606 1.00 85.69 245 GLY A N 1
ATOM 1900 C CA . GLY A 1 245 ? 3.497 -11.069 -13.643 1.00 85.69 245 GLY A CA 1
ATOM 1901 C C . GLY A 1 245 ? 3.943 -10.221 -14.847 1.00 85.69 245 GLY A C 1
ATOM 1902 O O . GLY A 1 245 ? 4.004 -8.989 -14.788 1.00 85.69 245 GLY A O 1
ATOM 1903 N N . ASN A 1 246 ? 4.281 -10.904 -15.946 1.00 78.81 246 ASN A N 1
ATOM 1904 C CA . ASN A 1 246 ? 4.929 -10.315 -17.125 1.00 78.81 246 ASN A CA 1
ATOM 1905 C C . ASN A 1 246 ? 4.003 -9.472 -18.028 1.00 78.81 246 ASN A C 1
ATOM 1907 O O . ASN A 1 246 ? 2.785 -9.458 -17.885 1.00 78.81 246 ASN A O 1
ATOM 1911 N N . TYR A 1 247 ? 4.646 -8.735 -18.943 1.00 72.69 247 TYR A N 1
ATOM 1912 C CA . TYR A 1 247 ? 4.138 -7.596 -19.713 1.00 72.69 247 TYR A CA 1
ATOM 1913 C C . TYR A 1 247 ? 2.742 -7.767 -20.366 1.00 72.69 247 TYR A C 1
ATOM 1915 O O . TYR A 1 247 ? 2.480 -8.799 -20.982 1.00 72.69 247 TYR A O 1
ATOM 1923 N N . PRO A 1 248 ? 1.885 -6.719 -20.335 1.00 76.19 248 PRO A N 1
ATOM 1924 C CA . PRO A 1 248 ? 2.100 -5.465 -19.611 1.00 76.19 248 PRO A CA 1
ATOM 1925 C C . PRO A 1 248 ? 1.964 -5.702 -18.099 1.00 76.19 248 PRO A C 1
ATOM 1927 O O . PRO A 1 248 ? 1.040 -6.391 -17.671 1.00 76.19 248 PRO A O 1
ATOM 1930 N N . ARG A 1 249 ? 2.864 -5.148 -17.282 1.00 88.19 249 ARG A N 1
ATOM 1931 C CA . ARG A 1 249 ? 2.806 -5.339 -15.823 1.00 88.19 249 ARG A CA 1
ATOM 1932 C C . ARG A 1 249 ? 1.733 -4.427 -15.213 1.00 88.19 249 ARG A C 1
ATOM 1934 O O . ARG A 1 249 ? 1.530 -3.312 -15.691 1.00 88.19 249 ARG A O 1
ATOM 1941 N N . SER A 1 250 ? 1.019 -4.928 -14.210 1.00 93.88 250 SER A N 1
ATOM 1942 C CA . SER A 1 250 ? 0.222 -4.127 -13.272 1.00 93.88 250 SER A CA 1
ATOM 1943 C C . SER A 1 250 ? 1.106 -3.701 -12.093 1.00 93.88 250 SER A C 1
ATOM 1945 O O . SER A 1 250 ? 2.249 -4.145 -11.985 1.00 93.88 250 SER A O 1
ATOM 1947 N N . GLN A 1 251 ? 0.578 -2.874 -11.194 1.00 94.81 251 GLN A N 1
ATOM 1948 C CA . GLN A 1 251 ? 1.264 -2.518 -9.949 1.00 94.81 251 GLN A CA 1
ATOM 1949 C C . GLN A 1 251 ? 1.436 -3.730 -9.026 1.00 94.81 251 GLN A C 1
ATOM 1951 O O . GLN A 1 251 ? 0.545 -4.577 -8.909 1.00 94.81 251 GLN A O 1
ATOM 1956 N N . HIS A 1 252 ? 2.565 -3.777 -8.323 1.00 96.94 252 HIS A N 1
ATOM 1957 C CA . HIS A 1 252 ? 2.741 -4.633 -7.154 1.00 96.94 252 HIS A CA 1
ATOM 1958 C C . HIS A 1 252 ? 1.916 -4.105 -5.979 1.00 96.94 252 HIS A C 1
ATOM 1960 O O . HIS A 1 252 ? 1.848 -2.893 -5.752 1.00 96.94 252 HIS A O 1
ATOM 1966 N N . LEU A 1 253 ? 1.312 -5.013 -5.213 1.00 97.56 253 LEU A N 1
ATOM 1967 C CA . LEU A 1 253 ? 0.456 -4.666 -4.078 1.00 97.56 253 LEU A CA 1
ATOM 1968 C C . LEU A 1 253 ? 0.955 -5.307 -2.788 1.00 97.56 253 LEU A C 1
ATOM 1970 O O . LEU A 1 253 ? 1.525 -6.393 -2.824 1.00 97.56 253 LEU A O 1
ATOM 1974 N N . ILE A 1 254 ? 0.677 -4.673 -1.653 1.00 98.00 254 ILE A N 1
ATOM 1975 C CA . ILE A 1 254 ? 0.779 -5.287 -0.329 1.00 98.00 254 ILE A CA 1
ATOM 1976 C C . ILE A 1 254 ? -0.618 -5.558 0.233 1.00 98.00 254 ILE A C 1
ATOM 1978 O O . ILE A 1 254 ? -1.512 -4.712 0.130 1.00 98.00 254 ILE A O 1
ATOM 1982 N N . VAL A 1 255 ? -0.806 -6.760 0.777 1.00 96.88 255 VAL A N 1
ATOM 1983 C CA . VAL A 1 255 ? -2.098 -7.309 1.227 1.00 96.88 255 VAL A CA 1
ATOM 1984 C C . VAL A 1 255 ? -1.912 -8.092 2.534 1.00 96.88 255 VAL A C 1
ATOM 1986 O O . VAL A 1 255 ? -0.783 -8.502 2.821 1.00 96.88 255 VAL A O 1
ATOM 1989 N N . PRO A 1 256 ? -2.974 -8.337 3.330 1.00 95.25 256 PRO A N 1
ATOM 1990 C CA . PRO A 1 256 ? -2.847 -9.162 4.526 1.00 95.25 256 PRO A CA 1
ATOM 1991 C C . PRO A 1 256 ? -2.638 -10.635 4.144 1.00 95.25 256 PRO A C 1
ATOM 1993 O O . PRO A 1 256 ? -2.904 -11.026 3.004 1.00 95.25 256 PRO A O 1
ATOM 1996 N N . GLU A 1 257 ? -2.200 -11.464 5.097 1.00 85.62 257 GLU A N 1
ATOM 1997 C CA . GLU A 1 257 ? -2.092 -12.911 4.892 1.00 85.62 257 GLU A CA 1
ATOM 1998 C C . GLU A 1 257 ? -3.400 -13.477 4.330 1.00 85.62 257 GLU A C 1
ATOM 2000 O O . GLU A 1 257 ? -4.457 -13.319 4.957 1.00 85.62 257 GLU A O 1
ATOM 2005 N N . PRO A 1 258 ? -3.369 -14.181 3.184 1.00 71.62 258 PRO A N 1
ATOM 2006 C CA . PRO A 1 258 ? -4.522 -14.951 2.773 1.00 71.62 258 PRO A CA 1
ATOM 2007 C C . PRO A 1 258 ? -4.750 -16.031 3.834 1.00 71.62 258 PRO A C 1
ATOM 2009 O O . PRO A 1 258 ? -3.907 -16.901 4.049 1.00 71.62 258 PRO A O 1
ATOM 2012 N N . THR A 1 259 ? -5.913 -15.980 4.487 1.00 72.75 259 THR A N 1
ATOM 2013 C CA . THR A 1 259 ? -6.353 -16.889 5.573 1.00 72.75 259 THR A CA 1
ATOM 2014 C C . THR A 1 259 ? -6.122 -18.380 5.293 1.00 72.75 259 THR A C 1
ATOM 2016 O O . THR A 1 259 ? -6.053 -19.194 6.214 1.00 72.75 259 THR A O 1
ATOM 2019 N N . THR A 1 260 ? -5.960 -18.752 4.026 1.00 69.38 260 THR A N 1
ATOM 2020 C CA . THR A 1 260 ? -5.583 -20.088 3.572 1.00 69.38 260 THR A CA 1
ATOM 2021 C C . THR A 1 260 ? -4.242 -20.583 4.120 1.00 69.38 260 THR A C 1
ATOM 2023 O O . THR A 1 260 ? -4.110 -21.782 4.351 1.00 69.38 260 THR A O 1
ATOM 2026 N N . LEU A 1 261 ? -3.250 -19.712 4.333 1.00 70.62 261 LEU A N 1
ATOM 2027 C CA . LEU A 1 261 ? -1.917 -20.137 4.777 1.00 70.62 261 LEU A CA 1
ATOM 2028 C C . LEU A 1 261 ? -1.917 -20.468 6.280 1.00 70.62 261 LEU A C 1
ATOM 2030 O O . LEU A 1 261 ? -1.480 -21.554 6.669 1.00 70.62 261 LEU A O 1
ATOM 2034 N N . ALA A 1 262 ? -2.591 -19.650 7.089 1.00 69.94 262 ALA A N 1
ATOM 2035 C CA . ALA A 1 262 ? -2.960 -19.998 8.459 1.00 69.94 262 ALA A CA 1
ATOM 2036 C C . ALA A 1 262 ? -3.775 -21.307 8.539 1.00 69.94 262 ALA A C 1
ATOM 2038 O O . ALA A 1 262 ? -3.471 -22.181 9.354 1.00 69.94 262 ALA A O 1
ATOM 2039 N N . ALA A 1 263 ? -4.773 -21.498 7.666 1.00 73.06 263 ALA A N 1
ATOM 2040 C CA . ALA A 1 263 ? -5.576 -22.725 7.647 1.00 73.06 263 ALA A CA 1
ATOM 2041 C C . ALA A 1 263 ? -4.747 -23.975 7.292 1.00 73.06 263 ALA A C 1
ATOM 2043 O O . ALA A 1 263 ? -4.941 -25.033 7.895 1.00 73.06 263 ALA A O 1
ATOM 2044 N N . LEU A 1 264 ? -3.788 -23.861 6.365 1.00 77.00 264 LEU A N 1
ATOM 2045 C CA . LEU A 1 264 ? -2.873 -24.949 6.005 1.00 77.00 264 LEU A CA 1
ATOM 2046 C C . LEU A 1 264 ? -2.001 -25.364 7.199 1.00 77.00 264 LEU A C 1
ATOM 2048 O O . LEU A 1 264 ? -1.867 -26.556 7.489 1.00 77.00 264 LEU A O 1
ATOM 2052 N N . LEU A 1 265 ? -1.442 -24.384 7.914 1.00 74.06 265 LEU A N 1
ATOM 2053 C CA . LEU A 1 265 ? -0.602 -24.629 9.086 1.00 74.06 265 LEU A CA 1
ATOM 2054 C C . LEU A 1 265 ? -1.388 -25.273 10.234 1.00 74.06 265 LEU A C 1
ATOM 2056 O O . LEU A 1 265 ? -0.862 -26.158 10.909 1.00 74.06 265 LEU A O 1
ATOM 2060 N N . VAL A 1 266 ? -2.656 -24.898 10.420 1.00 77.50 266 VAL A N 1
ATOM 2061 C CA . VAL A 1 266 ? -3.543 -25.521 11.418 1.00 77.50 266 VAL A CA 1
ATOM 2062 C C . VAL A 1 266 ? -4.019 -26.916 10.978 1.00 77.50 266 VAL A C 1
ATOM 2064 O O . VAL A 1 266 ? -4.188 -27.802 11.817 1.00 77.50 266 VAL A O 1
ATOM 2067 N N . GLY A 1 267 ? -4.191 -27.160 9.676 1.00 76.19 267 GLY A N 1
ATOM 2068 C CA . GLY A 1 267 ? -4.646 -28.448 9.138 1.00 76.19 267 GLY A CA 1
ATOM 2069 C C . GLY A 1 267 ? -3.584 -29.556 9.153 1.00 76.19 267 GLY A C 1
ATOM 2070 O O . GLY A 1 267 ? -3.897 -30.718 9.429 1.00 76.19 267 GLY A O 1
ATOM 2071 N N . LEU A 1 268 ? -2.313 -29.215 8.920 1.00 81.88 268 LEU A N 1
ATOM 2072 C CA . LEU A 1 268 ? -1.182 -30.156 8.926 1.00 81.88 268 LEU A CA 1
ATOM 2073 C C . LEU A 1 268 ? -1.077 -31.032 10.194 1.00 81.88 268 LEU A C 1
ATOM 2075 O O . LEU A 1 268 ? -0.979 -32.256 10.056 1.00 81.88 268 LEU A O 1
ATOM 2079 N N . PRO A 1 269 ? -1.130 -30.497 11.430 1.00 79.56 269 PRO A N 1
ATOM 2080 C CA . PRO A 1 269 ? -1.061 -31.326 12.631 1.00 79.56 269 PRO A CA 1
ATOM 2081 C C . PRO A 1 269 ? -2.273 -32.254 12.789 1.00 79.56 269 PRO A C 1
ATOM 2083 O O . PRO A 1 269 ? -2.112 -33.357 13.318 1.00 79.56 269 PRO A O 1
ATOM 2086 N N . MET A 1 270 ? -3.465 -31.873 12.307 1.00 77.56 270 MET A N 1
ATOM 2087 C CA . MET A 1 270 ? -4.630 -32.769 12.324 1.00 77.56 270 MET A CA 1
ATOM 2088 C C . MET A 1 270 ? -4.423 -33.974 11.399 1.00 77.56 270 MET A C 1
ATOM 2090 O O . MET A 1 270 ? -4.677 -35.110 11.809 1.00 77.56 270 MET A O 1
ATOM 2094 N N . LEU A 1 271 ? -3.871 -33.754 10.202 1.00 79.94 271 LEU A N 1
ATOM 2095 C CA . LEU A 1 271 ? -3.527 -34.833 9.269 1.00 79.94 271 LEU A CA 1
ATOM 2096 C C . LEU A 1 271 ? -2.435 -35.754 9.836 1.00 79.94 271 LEU A C 1
ATOM 2098 O O . LEU A 1 271 ? -2.535 -36.980 9.748 1.00 79.94 271 LEU A O 1
ATOM 2102 N N . LEU A 1 272 ? -1.416 -35.186 10.488 1.00 81.00 272 LEU A N 1
ATOM 2103 C CA . LEU A 1 272 ? -0.348 -35.966 11.119 1.00 81.00 272 LEU A CA 1
ATOM 2104 C C . LEU A 1 272 ? -0.838 -36.762 12.341 1.00 81.00 272 LEU A C 1
ATOM 2106 O O . LEU A 1 272 ? -0.381 -37.885 12.563 1.00 81.00 272 LEU A O 1
ATOM 2110 N N . ARG A 1 273 ? -1.789 -36.228 13.120 1.00 80.06 273 ARG A N 1
ATOM 2111 C CA . ARG A 1 273 ? -2.377 -36.930 14.273 1.00 80.06 273 ARG A CA 1
ATOM 2112 C C . ARG A 1 273 ? -3.294 -38.078 13.849 1.00 80.06 273 ARG A C 1
ATOM 2114 O O . ARG A 1 273 ? -3.299 -39.107 14.521 1.00 80.06 273 ARG A O 1
ATOM 2121 N N . GLY A 1 274 ? -4.009 -37.940 12.731 1.00 73.88 274 GLY A N 1
ATOM 2122 C CA . GLY A 1 274 ? -4.822 -39.018 12.157 1.00 73.88 274 GLY A CA 1
ATOM 2123 C C . GLY A 1 274 ? -3.997 -40.260 11.803 1.00 73.88 274 GLY A C 1
ATOM 2124 O O . GLY A 1 274 ? -4.403 -41.377 12.112 1.00 73.88 274 GLY A O 1
ATOM 2125 N N . ARG A 1 275 ? -2.780 -40.075 11.269 1.00 69.38 275 ARG A N 1
ATOM 2126 C CA . ARG A 1 275 ? -1.888 -41.190 10.894 1.00 69.38 275 ARG A CA 1
ATOM 2127 C C . ARG A 1 275 ? -1.411 -42.032 12.078 1.00 69.38 275 ARG A C 1
ATOM 2129 O O . ARG A 1 275 ? -1.139 -43.209 11.892 1.00 69.38 275 ARG A O 1
ATOM 2136 N N . ARG A 1 276 ? -1.336 -41.466 13.289 1.00 69.00 276 ARG A N 1
ATOM 2137 C CA . ARG A 1 276 ? -0.895 -42.202 14.491 1.00 69.00 276 ARG A CA 1
ATOM 2138 C C . ARG A 1 276 ? -1.973 -43.089 15.113 1.00 69.00 276 ARG A C 1
ATOM 2140 O O . ARG A 1 276 ? -1.660 -43.836 16.024 1.00 69.00 276 ARG A O 1
ATOM 2147 N N . ARG A 1 277 ? -3.234 -42.975 14.684 1.00 68.06 277 ARG A N 1
ATOM 2148 C CA . ARG A 1 277 ? -4.325 -43.842 15.165 1.00 68.06 277 ARG A CA 1
ATOM 2149 C C . ARG A 1 277 ? -4.575 -45.052 14.263 1.00 68.06 277 ARG A C 1
ATOM 2151 O O . ARG A 1 277 ? -5.325 -45.933 14.655 1.00 68.06 277 ARG A O 1
ATOM 2158 N N . ALA A 1 278 ? -3.990 -45.063 13.067 1.00 57.94 278 ALA A N 1
ATOM 2159 C CA . ALA A 1 278 ? -4.166 -46.116 12.068 1.00 57.94 278 ALA A CA 1
ATOM 2160 C C . ALA A 1 278 ? -2.930 -47.028 11.913 1.00 57.94 278 ALA A C 1
ATOM 2162 O O . ALA A 1 278 ? -2.932 -47.893 11.042 1.00 57.94 278 ALA A O 1
ATOM 2163 N N . ALA A 1 279 ? -1.889 -46.816 12.723 1.00 53.53 279 ALA A N 1
ATOM 2164 C CA . ALA A 1 279 ? -0.706 -47.667 12.855 1.00 53.53 279 ALA A CA 1
ATOM 2165 C C . ALA A 1 279 ? -0.641 -48.186 14.292 1.00 53.53 279 ALA A C 1
ATOM 2167 O O . ALA A 1 279 ? -0.226 -49.349 14.470 1.00 53.53 279 ALA A O 1
#

pLDDT: mean 77.29, std 22.59, range [33.72, 98.81]

Radius of gyration: 29.44 Å; chains: 1; bounding box: 80×97×45 Å

Secondary structure (DSSP, 8-state):
--THHHHHHTTTTS-----------------PPPP-PPPP--------------------------------------------------------PPEEEEEEEEEEEEEEEEEETTEEEEEEEEEEEEEETTEEEEEEE--SSS---SEEEEEEE-GGGSTTHHHHHHHHHHHGGG--SHHHHHHHHHHHHHHHH-TTS--TTSSSEEE-S-HHHHHHHHHHHHTS-S--TT---SEEEEEE-SSSP---EEEEPPHHHHHHHHHHHHHHHHHTT--

Foldseek 3Di:
DDPVVVVVVVPPPPDDDDDDDDDDDDDDDDDDDDDDDDDDDDDDDDDDDDDDDDDDDDDDDDDDDDDDDDDDDDDDDDDDDDDDDCPDPPVVPPPPPFWKKFWPAADQWDWFWKAAQNDIDIDTFFWTFMQTPNDTFTKAFLDPPFAADRMATWDKAAQPPAVLSLVLLVLCVPPVVVDDHNLSRRLSNLLSNQSRQPVVDRDCCDGRMHTDDDPSSVVNNVVSNVPRDPDCPPPDGQKIWTFTDDPPGHTIIITGHPVVVVVVVVVVVVVVVVVVVVD

Sequence (279 aa):
MNAESFRARKRSARQAGFYRAQIVTGTPRRGRPGGCKSPSRWSGQGSPRKTHRQPRRGESNGRKEERKASRKGTHMHRNTRVALMALGLAAIAAPALANPISFNGVGLYETVSYKLDGESKSTKAGQLLIEFNNQDLIAYCVDLRHTIKSDWNVDVKPANFFSGGKAAAFLYDTFASTVTNSVQAAALQVAIWEVIEDWNWINLFGGDFKFTNATNVTQQAQVYLNALPGNLSNYSPTAFILESGNYPRSQHLIVPEPTTLAALLVGLPMLLRGRRRAA